Protein AF-A0A947TJ93-F1 (afdb_monomer_lite)

Radius of gyration: 38.31 Å; chains: 1; bounding box: 119×81×128 Å

pLDDT: mean 80.08, std 18.01, range [31.08, 98.38]

Secondary structure (DSSP, 8-state):
-HHHHHHHHHHHHHHHHHHHHHHHHHHHHHHHHHHHHHHB-TTT-SB-HHHHHHHHHHHHHHHHHHT--EEEEEEEEETHHHHHHHH-HHHHHHHHHHHHHHHHHHS-SSSEEEEEETTEEEEEETT--TTTHHHHHHHHHHHHSSPEEETTEEE--EEEEEEEEETTT-SSHHHHHHHHHHHHHHHHHHT-SEEE--GGGHHHHHHHHHHHHHHHHHHHTTTEEEEEEEEE-TTT--EEEEEEEEEEEETTTEEE-HHHHHHHHHHTT-HHHHHHHHHHHHHHHHHHHHHTT---EEEE---GGGGG-TTHHHHHHHHHHHHTS-----------------PPPPP---------------

Foldseek 3Di:
DVVVVVVVVVVVVVVVVVVVVVVVVVVVVVVVVVVQVVFADPLQRFGEPVVLQVVQQVQLVVCVVVVAKWKKKKKAKPCLVVCCVPVNVVVSSVVQNLLQVLLCVLADPPKGWYAHDDRMIMITGGRDDPVCVVVSLVSSQVSQCPFDDDPNDTDRMAMQIFMEMPPPQHNGPVRRVVQRVLFSVVSVLVVHRGGYGDPVSVVLPVVLVVLLVVVVVQLVDVQKDWDWAFDADPPVRDGAAIETFIWGQDPPPGIDHCSSCVVSCVVSVNLVSNLLSSLVNQLVVVVVCVVVVDNHYYHYDHDPVCVPVPCVCVSCVVSVVVVPPDPPDDDPPPPDDDDDDDDDDDDDDDDDDDDDDDDDDD

Structure (mmCIF, N/CA/C/O backbone):
data_AF-A0A947TJ93-F1
#
_entry.id   AF-A0A947TJ93-F1
#
loop_
_atom_site.group_PDB
_atom_site.id
_atom_site.type_symbol
_atom_site.label_atom_id
_atom_site.label_alt_id
_atom_site.label_comp_id
_atom_site.label_asym_id
_atom_site.label_entity_id
_atom_site.label_seq_id
_atom_site.pdbx_PDB_ins_code
_atom_site.Cartn_x
_atom_site.Cartn_y
_atom_site.Cartn_z
_atom_site.occupancy
_atom_site.B_iso_or_equiv
_atom_site.auth_seq_id
_atom_site.auth_comp_id
_atom_site.auth_asym_id
_atom_site.auth_atom_id
_atom_site.pdbx_PDB_model_num
ATOM 1 N N . MET A 1 1 ? -52.394 43.048 44.247 1.00 61.84 1 MET A N 1
ATOM 2 C CA . MET A 1 1 ? -50.946 43.229 43.977 1.00 61.84 1 MET A CA 1
ATOM 3 C C . MET A 1 1 ? -50.104 41.990 44.299 1.00 61.84 1 MET A C 1
ATOM 5 O O . MET A 1 1 ? -49.315 41.609 43.450 1.00 61.84 1 MET A O 1
ATOM 9 N N . ARG A 1 2 ? -50.303 41.302 45.438 1.00 59.22 2 ARG A N 1
ATOM 10 C CA . ARG A 1 2 ? -49.492 40.130 45.849 1.00 59.22 2 ARG A CA 1
ATOM 11 C C . ARG A 1 2 ? -49.522 38.918 44.894 1.00 59.22 2 ARG A C 1
ATOM 13 O O . ARG A 1 2 ? -48.497 38.282 44.703 1.00 59.22 2 ARG A O 1
ATOM 20 N N . ASN A 1 3 ? -50.653 38.629 44.246 1.00 62.38 3 ASN A N 1
ATOM 21 C CA . ASN A 1 3 ? -50.745 37.495 43.307 1.00 62.38 3 ASN A CA 1
ATOM 22 C C . ASN A 1 3 ? -50.054 37.771 41.958 1.00 62.38 3 ASN A C 1
ATOM 24 O O . ASN A 1 3 ? -49.598 36.839 41.303 1.00 62.38 3 ASN A O 1
ATOM 28 N N . LEU A 1 4 ? -49.936 39.044 41.558 1.00 66.88 4 LEU A N 1
ATOM 29 C CA . LEU A 1 4 ? -49.306 39.434 40.292 1.00 66.88 4 LEU A CA 1
ATOM 30 C C . LEU A 1 4 ? -47.775 39.318 40.371 1.00 66.88 4 LEU A C 1
ATOM 32 O O . LEU A 1 4 ? -47.136 38.849 39.436 1.00 66.88 4 LEU A O 1
ATOM 36 N N . THR A 1 5 ? -47.191 39.703 41.509 1.00 67.12 5 THR A N 1
ATOM 37 C CA . THR A 1 5 ? -45.743 39.614 41.749 1.00 67.12 5 THR A CA 1
ATOM 38 C C . THR A 1 5 ? -45.271 38.170 41.898 1.00 67.12 5 THR A C 1
ATOM 40 O O . THR A 1 5 ? -44.218 37.823 41.369 1.00 67.12 5 THR A O 1
ATOM 43 N N . LEU A 1 6 ? -46.067 37.306 42.542 1.00 68.44 6 LEU A N 1
ATOM 44 C CA . LEU A 1 6 ? -45.797 35.865 42.582 1.00 68.44 6 LEU A CA 1
ATOM 45 C C . LEU A 1 6 ? -45.864 35.225 41.185 1.00 68.44 6 LEU A C 1
ATOM 47 O O . LEU A 1 6 ? -44.981 34.442 40.849 1.00 68.44 6 LEU A O 1
ATOM 51 N N . GLY A 1 7 ? -46.849 35.591 40.355 1.00 68.44 7 GLY A N 1
ATOM 52 C CA . GLY A 1 7 ? -46.967 35.085 38.979 1.00 68.44 7 GLY A CA 1
ATOM 53 C C . GLY A 1 7 ? -45.830 35.533 38.050 1.00 68.44 7 GLY A C 1
ATOM 54 O O . GLY A 1 7 ? -45.364 34.759 37.218 1.00 68.44 7 GLY A O 1
ATOM 55 N N . LEU A 1 8 ? -45.333 36.762 38.219 1.00 72.69 8 LEU A N 1
ATOM 56 C CA . LEU A 1 8 ? -44.171 37.265 37.477 1.00 72.69 8 LEU A CA 1
ATOM 57 C C . LEU A 1 8 ? -42.873 36.559 37.897 1.00 72.69 8 LEU A C 1
ATOM 59 O O . LEU A 1 8 ? -42.057 36.219 37.042 1.00 72.69 8 LEU A O 1
ATOM 63 N N . GLY A 1 9 ? -42.698 36.292 39.196 1.00 73.94 9 GLY A N 1
ATOM 64 C CA . GLY A 1 9 ? -41.535 35.568 39.712 1.00 73.94 9 GLY A CA 1
ATOM 65 C C . GLY A 1 9 ? -41.474 34.114 39.237 1.00 73.94 9 GLY A C 1
ATOM 66 O O . GLY A 1 9 ? -40.411 33.640 38.838 1.00 73.94 9 GLY A O 1
ATOM 67 N N . THR A 1 10 ? -42.611 33.412 39.210 1.00 79.75 10 THR A N 1
ATOM 68 C CA . THR A 1 10 ? -42.674 32.028 38.711 1.00 79.75 10 THR A CA 1
ATOM 69 C C . THR A 1 10 ? -42.470 31.952 37.200 1.00 79.75 10 THR A C 1
ATOM 71 O O . THR A 1 10 ? -41.748 31.073 36.732 1.00 79.75 10 THR A O 1
ATOM 74 N N . ALA A 1 11 ? -43.026 32.895 36.433 1.00 78.19 11 ALA A N 1
ATOM 75 C CA . ALA A 1 11 ? -42.797 32.982 34.993 1.00 78.19 11 ALA A CA 1
ATOM 76 C C . ALA A 1 11 ? -41.318 33.250 34.663 1.00 78.19 11 ALA A C 1
ATOM 78 O O . ALA A 1 11 ? -40.752 32.575 33.804 1.00 78.19 11 ALA A O 1
ATOM 79 N N . ALA A 1 12 ? -40.664 34.168 35.382 1.00 80.88 12 ALA A N 1
ATOM 80 C CA . ALA A 1 12 ? -39.238 34.444 35.210 1.00 80.88 12 ALA A CA 1
ATOM 81 C C . ALA A 1 12 ? -38.364 33.219 35.535 1.00 80.88 12 ALA A C 1
ATOM 83 O O . ALA A 1 12 ? -37.424 32.921 34.798 1.00 80.88 12 ALA A O 1
ATOM 84 N N . LEU A 1 13 ? -38.706 32.467 36.589 1.00 85.75 13 LEU A N 1
ATOM 85 C CA . LEU A 1 13 ? -38.008 31.232 36.953 1.00 85.75 13 LEU A CA 1
ATOM 86 C C . LEU A 1 13 ? -38.164 30.149 35.872 1.00 85.75 13 LEU A C 1
ATOM 88 O O . LEU A 1 13 ? -37.179 29.529 35.476 1.00 85.75 13 LEU A O 1
ATOM 92 N N . LEU A 1 14 ? -39.381 29.947 35.355 1.00 86.81 14 LEU A N 1
ATOM 93 C CA . LEU A 1 14 ? -39.653 28.979 34.287 1.00 86.81 14 LEU A CA 1
ATOM 94 C C . LEU A 1 14 ? -38.923 29.341 32.988 1.00 86.81 14 LEU A C 1
ATOM 96 O O . LEU A 1 14 ? -38.326 28.468 32.359 1.00 86.81 14 LEU A O 1
ATOM 100 N N . ILE A 1 15 ? -38.910 30.623 32.616 1.00 87.00 15 ILE A N 1
ATOM 101 C CA . ILE A 1 15 ? -38.154 31.117 31.458 1.00 87.00 15 ILE A CA 1
ATOM 102 C C . ILE A 1 15 ? -36.651 30.888 31.668 1.00 87.00 15 ILE A C 1
ATOM 104 O O . ILE A 1 15 ? -35.981 30.391 30.763 1.00 87.00 15 ILE A O 1
ATOM 108 N N . GLY A 1 16 ? -36.124 31.164 32.865 1.00 82.44 16 GLY A N 1
ATOM 109 C CA . GLY A 1 16 ? -34.727 30.895 33.213 1.00 82.44 16 GLY A CA 1
ATOM 110 C C . GLY A 1 16 ? -34.349 29.416 33.080 1.00 82.44 16 GLY A C 1
ATOM 111 O O . GLY A 1 16 ? -33.322 29.097 32.482 1.00 82.44 16 GLY A O 1
ATOM 112 N N . ILE A 1 17 ? -35.206 28.505 33.555 1.00 87.56 17 ILE A N 1
ATOM 113 C CA . ILE A 1 17 ? -35.008 27.051 33.431 1.00 87.56 17 ILE A CA 1
ATOM 114 C C . ILE A 1 17 ? -35.046 26.610 31.960 1.00 87.56 17 ILE A C 1
ATOM 116 O O . ILE A 1 17 ? -34.208 25.811 31.537 1.00 87.56 17 ILE A O 1
ATOM 120 N N . LEU A 1 18 ? -35.972 27.145 31.155 1.00 86.38 18 LEU A N 1
ATOM 121 C CA . LEU A 1 18 ? -36.066 26.834 29.724 1.00 86.38 18 LEU A CA 1
ATOM 122 C C . LEU A 1 18 ? -34.842 27.329 28.944 1.00 86.38 18 LEU A C 1
ATOM 124 O O . LEU A 1 18 ? -34.302 26.583 28.125 1.00 86.38 18 LEU A O 1
ATOM 128 N N . ILE A 1 19 ? -34.365 28.547 29.224 1.00 85.88 19 ILE A N 1
ATOM 129 C CA . ILE A 1 19 ? -33.154 29.104 28.605 1.00 85.88 19 ILE A CA 1
ATOM 130 C C . ILE A 1 19 ? -31.925 28.282 29.011 1.00 85.88 19 ILE A C 1
ATOM 132 O O . ILE A 1 19 ? -31.149 27.887 28.142 1.00 85.88 19 ILE A O 1
ATOM 136 N N . ALA A 1 20 ? -31.767 27.955 30.298 1.00 80.25 20 ALA A N 1
ATOM 137 C CA . ALA A 1 20 ? -30.663 27.125 30.782 1.00 80.25 20 ALA A CA 1
ATOM 138 C C . ALA A 1 20 ? -30.677 25.723 30.147 1.00 80.25 20 ALA A C 1
ATOM 140 O O . ALA A 1 20 ? -29.641 25.235 29.690 1.00 80.25 20 ALA A O 1
ATOM 141 N N . GLY A 1 21 ? -31.854 25.098 30.042 1.00 79.94 21 GLY A N 1
ATOM 142 C CA . GLY A 1 21 ? -32.033 23.813 29.368 1.00 79.94 21 GLY A CA 1
ATOM 143 C C . GLY A 1 21 ? -31.699 23.873 27.875 1.00 79.94 21 GLY A C 1
ATOM 144 O O . GLY A 1 21 ? -31.027 22.980 27.358 1.00 79.94 21 GLY A O 1
ATOM 145 N N . PHE A 1 22 ? -32.110 24.935 27.179 1.00 83.88 22 PHE A N 1
ATOM 146 C CA . PHE A 1 22 ? -31.797 25.146 25.765 1.00 83.88 22 PHE A CA 1
ATOM 147 C C . PHE A 1 22 ? -30.297 25.373 25.531 1.00 83.88 22 PHE A C 1
ATOM 149 O O . PHE A 1 22 ? -29.707 24.723 24.668 1.00 83.88 22 PHE A O 1
ATOM 156 N N . VAL A 1 23 ? -29.659 26.235 26.331 1.00 83.25 23 VAL A N 1
ATOM 157 C CA . VAL A 1 23 ? -28.214 26.508 26.263 1.00 83.25 23 VAL A CA 1
ATOM 158 C C . VAL A 1 23 ? -27.406 25.249 26.577 1.00 83.25 23 VAL A C 1
ATOM 160 O O . VAL A 1 23 ? -26.491 24.920 25.829 1.00 83.25 23 VAL A O 1
ATOM 163 N N . SER A 1 24 ? -27.782 24.492 27.612 1.00 81.25 24 SER A N 1
ATOM 164 C CA . SER A 1 24 ? -27.125 23.228 27.971 1.00 81.25 24 SER A CA 1
ATOM 165 C C . SER A 1 24 ? -27.250 22.176 26.861 1.00 81.25 24 SER A C 1
ATOM 167 O O . SER A 1 24 ? -26.257 21.561 26.464 1.00 81.25 24 SER A O 1
ATOM 169 N N . ARG A 1 25 ? -28.443 22.013 26.269 1.00 80.25 25 ARG A N 1
ATOM 170 C CA . ARG A 1 25 ? -28.651 21.119 25.115 1.00 80.25 25 ARG A CA 1
ATOM 171 C C . ARG A 1 25 ? -27.833 21.546 23.899 1.00 80.25 25 ARG A C 1
ATOM 173 O O . ARG A 1 25 ? -27.284 20.696 23.205 1.00 80.25 25 ARG A O 1
ATOM 180 N N . ARG A 1 26 ? -27.718 22.849 23.642 1.00 79.88 26 ARG A N 1
ATOM 181 C CA . ARG A 1 26 ? -26.945 23.377 22.511 1.00 79.88 26 ARG A CA 1
ATOM 182 C C . ARG A 1 26 ? -25.441 23.210 22.724 1.00 79.88 26 ARG A C 1
ATOM 184 O O . ARG A 1 26 ? -24.765 22.740 21.816 1.00 79.88 26 ARG A O 1
ATOM 191 N N . ALA A 1 27 ? -24.945 23.496 23.927 1.00 72.81 27 ALA A N 1
ATOM 192 C CA . ALA A 1 27 ? -23.548 23.301 24.304 1.00 72.81 27 ALA A CA 1
ATOM 193 C C . ALA A 1 27 ? -23.147 21.819 24.252 1.00 72.81 27 ALA A C 1
ATOM 195 O O . ALA A 1 27 ? -22.102 21.482 23.707 1.00 72.81 27 ALA A O 1
ATOM 196 N N . THR A 1 28 ? -24.002 20.915 24.739 1.00 73.00 28 THR A N 1
ATOM 197 C CA . THR A 1 28 ? -23.761 19.464 24.648 1.00 73.00 28 THR A CA 1
ATOM 198 C C . THR A 1 28 ? -23.826 18.949 23.209 1.00 73.00 28 THR A C 1
ATOM 200 O O . THR A 1 28 ? -23.002 18.119 22.833 1.00 73.00 28 THR A O 1
ATOM 203 N N . HIS A 1 29 ? -24.736 19.456 22.369 1.00 67.19 29 HIS A N 1
ATOM 204 C CA . HIS A 1 29 ? -24.754 19.133 20.937 1.00 67.19 29 HIS A CA 1
ATOM 205 C C . HIS A 1 29 ? -23.506 19.633 20.205 1.00 67.19 29 HIS A C 1
ATOM 207 O O . HIS A 1 29 ? -22.917 18.872 19.441 1.00 67.19 29 HIS A O 1
ATOM 213 N N . GLN A 1 30 ? -23.079 20.872 20.456 1.00 64.44 30 GLN A N 1
ATOM 214 C CA . GLN A 1 30 ? -21.863 21.434 19.865 1.00 64.44 30 GLN A CA 1
ATOM 215 C C . GLN A 1 30 ? -20.616 20.687 20.338 1.00 64.44 30 GLN A C 1
ATOM 217 O O . GLN A 1 30 ? -19.777 20.338 19.517 1.00 64.44 30 GLN A O 1
ATOM 222 N N . ALA A 1 31 ? -20.525 20.354 21.628 1.00 65.94 31 ALA A N 1
ATOM 223 C CA . ALA A 1 31 ? -19.433 19.548 22.165 1.00 65.94 31 ALA A CA 1
ATOM 224 C C . ALA A 1 31 ? -19.395 18.145 21.540 1.00 65.94 31 ALA A C 1
ATOM 226 O O . ALA A 1 31 ? -18.323 17.667 21.185 1.00 65.94 31 ALA A O 1
ATOM 227 N N . ARG A 1 32 ? -20.553 17.501 21.331 1.00 61.09 32 ARG A N 1
ATOM 228 C CA . ARG A 1 32 ? -20.637 16.212 20.621 1.00 61.09 32 ARG A CA 1
ATOM 229 C C . ARG A 1 32 ? -20.245 16.325 19.152 1.00 61.09 32 ARG A C 1
ATOM 231 O O . ARG A 1 32 ? -19.574 15.432 18.654 1.00 61.09 32 ARG A O 1
ATOM 238 N N . GLN A 1 33 ? -20.639 17.395 18.463 1.00 60.03 33 GLN A N 1
ATOM 239 C CA . GLN A 1 33 ? -20.245 17.634 17.071 1.00 60.03 33 GLN A CA 1
ATOM 240 C C . GLN A 1 33 ? -18.742 17.909 16.943 1.00 60.03 33 GLN A C 1
ATOM 242 O O . GLN A 1 33 ? -18.106 17.341 16.063 1.00 60.03 33 GLN A O 1
ATOM 247 N N . LEU A 1 34 ? -18.165 18.697 17.854 1.00 61.47 34 LEU A N 1
ATOM 248 C CA . LEU A 1 34 ? -16.723 18.953 17.927 1.00 61.47 34 LEU A CA 1
ATOM 249 C C . LEU A 1 34 ? -15.939 17.676 18.257 1.00 61.47 34 LEU A C 1
ATOM 251 O O . LEU A 1 34 ? -14.938 17.384 17.611 1.00 61.47 34 LEU A O 1
ATOM 255 N N . ALA A 1 35 ? -16.423 16.872 19.206 1.00 61.38 35 ALA A N 1
ATOM 256 C CA . ALA A 1 35 ? -15.825 15.579 19.531 1.00 61.38 35 ALA A CA 1
ATOM 257 C C . ALA A 1 35 ? -15.938 14.582 18.365 1.00 61.38 35 ALA A C 1
ATOM 259 O O . ALA A 1 35 ? -14.991 13.854 18.085 1.00 61.38 35 ALA A O 1
ATOM 260 N N . ALA A 1 36 ? -17.063 14.573 17.643 1.00 57.22 36 ALA A N 1
ATOM 261 C CA . ALA A 1 36 ? -17.230 13.752 16.447 1.00 57.22 36 ALA A CA 1
ATOM 262 C C . ALA A 1 36 ? -16.287 14.196 15.314 1.00 57.22 36 ALA A C 1
ATOM 264 O O . ALA A 1 36 ? -15.649 13.354 14.694 1.00 57.22 36 ALA A O 1
ATOM 265 N N . GLN A 1 37 ? -16.121 15.501 15.085 1.00 61.31 37 GLN A N 1
ATOM 266 C CA . GLN A 1 37 ? -15.146 16.024 14.117 1.00 61.31 37 GLN A CA 1
ATOM 267 C C . GLN A 1 37 ? -13.696 15.703 14.503 1.00 61.31 37 GLN A C 1
ATOM 269 O O . GLN A 1 37 ? -12.853 15.531 13.628 1.00 61.31 37 GLN A O 1
ATOM 274 N N . ALA A 1 38 ? -13.405 15.579 15.799 1.00 70.88 38 ALA A N 1
ATOM 275 C CA . ALA A 1 38 ? -12.085 15.187 16.279 1.00 70.88 38 ALA A CA 1
ATOM 276 C C . ALA A 1 38 ? -11.801 13.682 16.124 1.00 70.88 38 ALA A C 1
ATOM 278 O O . ALA A 1 38 ? -10.634 13.301 16.119 1.00 70.88 38 ALA A O 1
ATOM 279 N N . MET A 1 39 ? -12.827 12.833 15.986 1.00 84.31 39 MET A N 1
ATOM 280 C CA . MET A 1 39 ? -12.703 11.364 16.054 1.00 84.31 39 MET A CA 1
ATOM 281 C C . MET A 1 39 ? -13.073 10.626 14.759 1.00 84.31 39 MET A C 1
ATOM 283 O O . MET A 1 39 ? -12.712 9.460 14.591 1.00 84.31 39 MET A O 1
ATOM 287 N N . TYR A 1 40 ? -13.769 11.278 13.828 1.00 91.56 40 TYR A N 1
ATOM 288 C CA . TYR A 1 40 ? -14.215 10.668 12.576 1.00 91.56 40 TYR A CA 1
ATOM 289 C C . TYR A 1 40 ? -13.688 11.421 11.354 1.00 91.56 40 TYR A C 1
ATOM 291 O O . TYR A 1 40 ? -13.501 12.637 11.382 1.00 91.56 40 TYR A O 1
ATOM 299 N N . ASP A 1 41 ? -13.443 10.687 10.271 1.00 91.94 41 ASP A N 1
ATOM 300 C CA . ASP A 1 41 ? -13.098 11.253 8.970 1.00 91.94 41 ASP A CA 1
ATOM 301 C C . ASP A 1 41 ? -14.344 11.920 8.357 1.00 91.94 41 ASP A C 1
ATOM 303 O O . ASP A 1 41 ? -15.369 11.252 8.188 1.00 91.94 41 ASP A O 1
ATOM 307 N N . PRO A 1 42 ? -14.297 13.216 8.000 1.00 88.69 42 PRO A N 1
ATOM 308 C CA . PRO A 1 42 ? -15.480 13.949 7.548 1.00 88.69 42 PRO A CA 1
ATOM 309 C C . PRO A 1 42 ? -16.011 13.479 6.188 1.00 88.69 42 PRO A C 1
ATOM 311 O O . PRO A 1 42 ? -17.186 13.693 5.894 1.00 88.69 42 PRO A O 1
ATOM 314 N N . LEU A 1 43 ? -15.173 12.852 5.354 1.00 92.69 43 LEU A N 1
ATOM 315 C CA . LEU A 1 43 ? -15.589 12.382 4.034 1.00 92.69 43 LEU A CA 1
ATOM 316 C C . LEU A 1 43 ? -16.362 11.064 4.120 1.00 92.69 43 LEU A C 1
ATOM 318 O O . LEU A 1 43 ? -17.408 10.930 3.485 1.00 92.69 43 LEU A O 1
ATOM 322 N N . THR A 1 44 ? -15.825 10.097 4.867 1.00 95.12 44 THR A N 1
ATOM 323 C CA . THR A 1 44 ? -16.314 8.709 4.910 1.00 95.12 44 THR A CA 1
ATOM 324 C C . THR A 1 44 ? -17.145 8.386 6.152 1.00 95.12 44 THR A C 1
ATOM 326 O O . THR A 1 44 ? -17.876 7.398 6.158 1.00 95.12 44 THR A O 1
ATOM 329 N N . GLY A 1 45 ? -17.044 9.190 7.214 1.00 93.56 45 GLY A N 1
ATOM 330 C CA . GLY A 1 45 ? -17.662 8.912 8.513 1.00 93.56 45 GLY A CA 1
ATOM 331 C C . GLY A 1 45 ? -17.020 7.746 9.275 1.00 93.56 45 GLY A C 1
ATOM 332 O O . GLY A 1 45 ? -17.573 7.291 10.278 1.00 93.56 45 GLY A O 1
ATOM 333 N N . LEU A 1 46 ? -15.879 7.233 8.803 1.00 96.31 46 LEU A N 1
ATOM 334 C CA . LEU A 1 46 ? -15.092 6.208 9.487 1.00 96.31 46 LEU A CA 1
ATOM 335 C C . LEU A 1 46 ? -14.290 6.801 10.644 1.00 96.31 46 LEU A C 1
ATOM 337 O O . LEU A 1 46 ? -14.182 8.019 10.771 1.00 96.31 46 LEU A O 1
ATOM 341 N N . ALA A 1 47 ? -13.707 5.943 11.485 1.00 94.88 47 ALA A N 1
ATOM 342 C CA . ALA A 1 47 ? -12.753 6.403 12.487 1.00 94.88 47 ALA A CA 1
ATOM 343 C C . ALA A 1 47 ? -11.591 7.143 11.805 1.00 94.88 47 ALA A C 1
ATOM 345 O O . ALA A 1 47 ? -11.118 6.728 10.747 1.00 94.88 47 ALA A O 1
ATOM 346 N N . ASN A 1 48 ? -11.130 8.241 12.394 1.00 87.94 48 ASN A N 1
ATOM 347 C CA . ASN A 1 48 ? -9.911 8.899 11.937 1.00 87.94 48 ASN A CA 1
ATOM 348 C C . ASN A 1 48 ? -8.687 8.357 12.693 1.00 87.94 48 ASN A C 1
ATOM 350 O O . ASN A 1 48 ? -8.787 7.455 13.530 1.00 87.94 48 ASN A O 1
ATOM 354 N N . ARG A 1 49 ? -7.516 8.940 12.421 1.00 86.00 49 ARG A N 1
ATOM 355 C CA . ARG A 1 49 ? -6.253 8.572 13.073 1.00 86.00 49 ARG A CA 1
ATOM 356 C C . ARG A 1 49 ? -6.322 8.626 14.606 1.00 86.00 49 ARG A C 1
ATOM 358 O O . ARG A 1 49 ? -5.771 7.744 15.257 1.00 86.00 49 ARG A O 1
ATOM 365 N N . SER A 1 50 ? -6.994 9.625 15.177 1.00 79.50 50 SER A N 1
ATOM 366 C CA . SER A 1 50 ? -7.103 9.791 16.630 1.00 79.50 50 SER A CA 1
ATOM 367 C C . SER A 1 50 ? -7.947 8.689 17.266 1.00 79.50 50 SER A C 1
ATOM 369 O O . SER A 1 50 ? -7.497 8.061 18.221 1.00 79.50 50 SER A O 1
ATOM 371 N N . LEU A 1 51 ? -9.128 8.399 16.709 1.00 88.69 51 LEU A N 1
ATOM 372 C CA . LEU A 1 51 ? -9.992 7.336 17.232 1.00 88.69 51 LEU A CA 1
ATOM 373 C C . LEU A 1 51 ? -9.387 5.943 17.025 1.00 88.69 51 LEU A C 1
ATOM 375 O O . LEU A 1 51 ? -9.528 5.078 17.885 1.00 88.69 51 LEU A O 1
ATOM 379 N N . LEU A 1 52 ? -8.700 5.713 15.904 1.00 92.00 52 LEU A N 1
ATOM 380 C CA . LEU A 1 52 ? -7.977 4.462 15.680 1.00 92.00 52 LEU A CA 1
ATOM 381 C C . LEU A 1 52 ? -6.904 4.239 16.751 1.00 92.00 52 LEU A C 1
ATOM 383 O O . LEU A 1 52 ? -6.798 3.137 17.280 1.00 92.00 52 LEU A O 1
ATOM 387 N N . HIS A 1 53 ? -6.116 5.271 17.060 1.00 86.94 53 HIS A N 1
ATOM 388 C CA . HIS A 1 53 ? -5.056 5.176 18.058 1.00 86.94 53 HIS A CA 1
ATOM 389 C C . HIS A 1 53 ? -5.618 4.875 19.453 1.00 86.94 53 HIS A C 1
ATOM 391 O O . HIS A 1 53 ? -5.137 3.957 20.108 1.00 86.94 53 HIS A O 1
ATOM 397 N N . ASP A 1 54 ? -6.690 5.563 19.857 1.00 87.81 54 ASP A N 1
ATOM 398 C CA . ASP A 1 54 ? -7.394 5.285 21.117 1.00 87.81 54 ASP A CA 1
ATOM 399 C C . ASP A 1 54 ? -7.878 3.825 21.201 1.00 87.81 54 ASP A C 1
ATOM 401 O O . ASP A 1 54 ? -7.647 3.140 22.198 1.00 87.81 54 ASP A O 1
ATOM 405 N N . ARG A 1 55 ? -8.472 3.302 20.118 1.00 95.00 55 ARG A N 1
ATOM 406 C CA . ARG A 1 55 ? -8.922 1.902 20.063 1.00 95.00 55 ARG A CA 1
ATOM 407 C C . ARG A 1 55 ? -7.773 0.898 20.097 1.00 95.00 55 ARG A C 1
ATOM 409 O O . ARG A 1 55 ? -7.919 -0.145 20.725 1.00 95.00 55 ARG A O 1
ATOM 416 N N . LEU A 1 56 ? -6.646 1.202 19.454 1.00 93.88 56 LEU A N 1
ATOM 417 C CA . LEU A 1 56 ? -5.453 0.355 19.507 1.00 93.88 56 LEU A CA 1
ATOM 418 C C . LEU A 1 56 ? -4.897 0.261 20.928 1.00 93.88 56 LEU A C 1
ATOM 420 O O . LEU A 1 56 ? -4.637 -0.843 21.395 1.00 93.88 56 LEU A O 1
ATOM 424 N N . GLU A 1 57 ? -4.760 1.386 21.630 1.00 91.62 57 GLU A N 1
ATOM 425 C CA . GLU A 1 57 ? -4.297 1.396 23.025 1.00 91.62 57 GLU A CA 1
ATOM 426 C C . GLU A 1 57 ? -5.244 0.600 23.935 1.00 91.62 57 GLU A C 1
ATOM 428 O O . GLU A 1 57 ? -4.805 -0.226 24.742 1.00 91.62 57 GLU A O 1
ATOM 433 N N . HIS A 1 58 ? -6.557 0.760 23.747 1.00 94.75 58 HIS A N 1
ATOM 434 C CA . HIS A 1 58 ? -7.551 -0.035 24.467 1.00 94.75 58 HIS A CA 1
ATOM 435 C C . HIS A 1 58 ? -7.414 -1.539 24.196 1.00 94.75 58 HIS A C 1
ATOM 437 O O . HIS A 1 58 ? -7.486 -2.347 25.129 1.00 94.75 58 HIS A O 1
ATOM 443 N N . GLU A 1 59 ? -7.209 -1.920 22.934 1.00 96.19 59 GLU A N 1
ATOM 444 C CA . GLU A 1 59 ? -7.103 -3.320 22.527 1.00 96.19 59 GLU A CA 1
ATOM 445 C C . GLU A 1 59 ? -5.803 -3.969 23.011 1.00 96.19 59 GLU A C 1
ATOM 447 O O . GLU A 1 59 ? -5.810 -5.132 23.416 1.00 96.19 59 GLU A O 1
ATOM 452 N N . ILE A 1 60 ? -4.706 -3.211 23.072 1.00 95.25 60 ILE A N 1
ATOM 453 C CA . ILE A 1 60 ? -3.446 -3.649 23.682 1.00 95.25 60 ILE A CA 1
ATOM 454 C C . ILE A 1 60 ? -3.669 -3.993 25.155 1.00 95.25 60 ILE A C 1
ATOM 456 O O . ILE A 1 60 ? -3.298 -5.079 25.602 1.00 95.25 60 ILE A O 1
ATOM 460 N N . GLU A 1 61 ? -4.312 -3.108 25.916 1.00 95.31 61 GLU A N 1
ATOM 461 C CA . GLU A 1 61 ? -4.582 -3.342 27.336 1.00 95.31 61 GLU A CA 1
ATOM 462 C C . G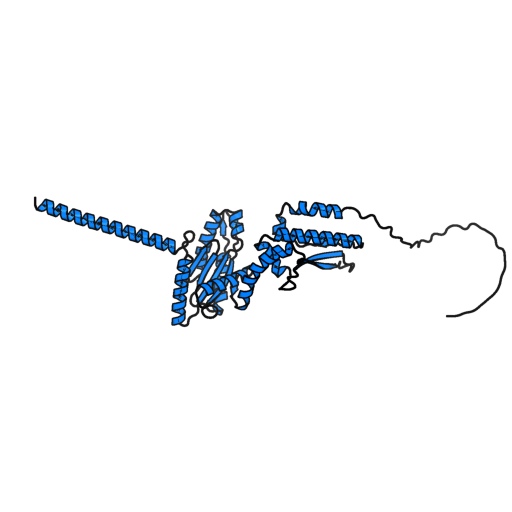LU A 1 61 ? -5.569 -4.496 27.568 1.00 95.31 61 GLU A C 1
ATOM 464 O O . GLU A 1 61 ? -5.396 -5.288 28.502 1.00 95.31 61 GLU A O 1
ATOM 469 N N . ARG A 1 62 ? -6.584 -4.646 26.705 1.00 94.88 62 ARG A N 1
ATOM 470 C CA . ARG A 1 62 ? -7.480 -5.814 26.708 1.00 94.88 62 ARG A CA 1
ATOM 471 C C . ARG A 1 62 ? -6.691 -7.098 26.455 1.00 94.88 62 ARG A C 1
ATOM 473 O O . ARG A 1 62 ? -6.794 -8.034 27.249 1.00 94.88 62 ARG A O 1
ATOM 480 N N . SER A 1 63 ? -5.886 -7.126 25.397 1.00 94.56 63 SER A N 1
ATOM 481 C CA . SER A 1 63 ? -5.147 -8.308 24.957 1.00 94.56 63 SER A CA 1
ATOM 482 C C . SER A 1 63 ? -4.050 -8.728 25.934 1.00 94.56 63 SER A C 1
ATOM 484 O O . SER A 1 63 ? -3.875 -9.923 26.163 1.00 94.56 63 SER A O 1
ATOM 486 N N . LYS A 1 64 ? -3.387 -7.780 26.612 1.00 93.50 64 LYS A N 1
ATOM 487 C CA . LYS A 1 64 ? -2.466 -8.076 27.726 1.00 93.50 64 LYS A CA 1
ATOM 488 C C . LYS A 1 64 ? -3.154 -8.831 28.862 1.00 93.50 64 LYS A C 1
ATOM 490 O O . LYS A 1 64 ? -2.599 -9.794 29.378 1.00 93.50 64 LYS A O 1
ATOM 495 N N . ARG A 1 65 ? -4.360 -8.406 29.261 1.00 94.88 65 ARG A N 1
ATOM 496 C CA . ARG A 1 65 ? -5.116 -9.056 30.347 1.00 94.88 65 ARG A CA 1
ATOM 497 C C . ARG A 1 65 ? -5.669 -10.416 29.921 1.00 94.88 65 ARG A C 1
ATOM 499 O O . ARG A 1 65 ? -5.582 -11.379 30.678 1.00 94.88 65 ARG A O 1
ATOM 506 N N . ALA A 1 66 ? -6.226 -10.493 28.715 1.00 94.62 66 ALA A N 1
ATOM 507 C CA . ALA A 1 66 ? -6.900 -11.684 28.204 1.00 94.62 66 ALA A CA 1
ATOM 508 C C . ALA A 1 66 ? -5.956 -12.716 27.561 1.00 94.62 66 ALA A C 1
ATOM 510 O O . ALA A 1 66 ? -6.395 -13.823 27.265 1.00 94.62 66 ALA A O 1
ATOM 511 N N . HIS A 1 67 ? -4.677 -12.377 27.364 1.00 92.88 67 HIS A N 1
ATOM 512 C CA . HIS A 1 67 ? -3.701 -13.191 26.628 1.00 92.88 67 HIS A CA 1
ATOM 513 C C . HIS A 1 67 ? -4.170 -13.532 25.201 1.00 92.88 67 HIS A C 1
ATOM 515 O O . HIS A 1 67 ? -3.924 -14.625 24.691 1.00 92.88 67 HIS A O 1
ATOM 521 N N . THR A 1 68 ? -4.854 -12.585 24.558 1.00 94.56 68 THR A N 1
ATOM 522 C CA . THR A 1 68 ? -5.353 -12.697 23.182 1.00 94.56 68 THR A CA 1
ATOM 523 C C . THR A 1 68 ? -4.415 -12.008 22.193 1.00 94.56 68 THR A C 1
ATOM 525 O O . THR A 1 68 ? -3.577 -11.185 22.567 1.00 94.56 68 THR A O 1
ATOM 528 N N . SER A 1 69 ? -4.541 -12.359 20.914 1.00 95.00 69 SER A N 1
ATOM 529 C CA . SER A 1 69 ? -3.847 -11.692 19.812 1.00 95.00 69 SER A CA 1
ATOM 530 C C . SER A 1 69 ? -4.823 -10.861 18.993 1.00 95.00 69 SER A C 1
ATOM 532 O O . SER A 1 69 ? -6.005 -11.176 18.913 1.00 95.00 69 SER A O 1
ATOM 534 N N . PHE A 1 70 ? -4.321 -9.821 18.346 1.00 97.12 70 PHE A N 1
ATOM 535 C CA . PHE A 1 70 ? -5.081 -9.031 17.384 1.00 97.12 70 PHE A CA 1
ATOM 536 C C . PHE A 1 70 ? -4.149 -8.572 16.264 1.00 97.12 70 PHE A C 1
ATOM 538 O O . PHE A 1 70 ? -2.927 -8.750 16.347 1.00 97.12 70 PHE A O 1
ATOM 545 N N . GLY A 1 71 ? -4.702 -7.976 15.211 1.00 96.75 71 GLY A N 1
ATOM 546 C CA . GLY A 1 71 ? -3.881 -7.444 14.133 1.00 96.75 71 GLY A CA 1
ATOM 547 C C . GLY A 1 71 ? -4.396 -6.160 13.519 1.00 96.75 71 GLY A C 1
ATOM 548 O O . GLY A 1 71 ? -5.546 -5.760 13.693 1.00 96.75 71 GLY A O 1
ATOM 549 N N . VAL A 1 72 ? -3.492 -5.523 12.786 1.00 97.75 72 VAL A N 1
ATOM 550 C CA . VAL A 1 72 ? -3.738 -4.298 12.034 1.00 97.75 72 VAL A CA 1
ATOM 551 C C . VAL A 1 72 ? -3.505 -4.593 10.562 1.00 97.75 72 VAL A C 1
ATOM 553 O O . VAL A 1 72 ? -2.462 -5.132 10.195 1.00 97.75 72 VAL A O 1
ATOM 556 N N . VAL A 1 73 ? -4.478 -4.234 9.730 1.00 98.25 73 VAL A N 1
ATOM 557 C CA . VAL A 1 73 ? -4.381 -4.283 8.270 1.00 98.25 73 VAL A CA 1
ATOM 558 C C . VAL A 1 73 ? -4.371 -2.851 7.753 1.00 98.25 73 VAL A C 1
ATOM 560 O O . VAL A 1 73 ? -5.397 -2.177 7.807 1.00 98.25 73 VAL A O 1
ATOM 563 N N . LEU A 1 74 ? -3.220 -2.377 7.284 1.00 96.62 74 LEU A N 1
ATOM 564 C CA . LEU A 1 74 ? -3.097 -1.105 6.571 1.00 96.62 74 LEU A CA 1
ATOM 565 C C . LEU A 1 74 ? -3.294 -1.349 5.072 1.00 96.62 74 LEU A C 1
ATOM 567 O O . LEU A 1 74 ? -2.850 -2.369 4.545 1.00 96.62 74 LEU A O 1
ATOM 571 N N . MET A 1 75 ? -3.973 -0.426 4.406 1.00 96.75 75 MET A N 1
ATOM 572 C CA . MET A 1 75 ? -4.338 -0.502 2.997 1.00 96.75 75 MET A CA 1
ATOM 573 C C . MET A 1 75 ? -4.070 0.822 2.303 1.00 96.75 75 MET A C 1
ATOM 575 O O . MET A 1 75 ? -4.452 1.870 2.821 1.00 96.75 75 MET A O 1
ATOM 579 N N . ASP A 1 76 ? -3.527 0.735 1.096 1.00 93.56 76 ASP A N 1
ATOM 580 C CA . ASP A 1 76 ? -3.389 1.829 0.136 1.00 93.56 76 ASP A CA 1
ATOM 581 C C . ASP A 1 76 ? -4.101 1.418 -1.159 1.00 93.56 76 ASP A C 1
ATOM 583 O O . ASP A 1 76 ? -3.962 0.274 -1.607 1.00 93.56 76 ASP A O 1
ATOM 587 N N . LEU A 1 77 ? -4.927 2.311 -1.715 1.00 93.75 77 LEU A N 1
ATOM 588 C CA . LEU A 1 77 ? -5.682 2.028 -2.936 1.00 93.75 77 LEU A CA 1
ATOM 589 C C . LEU A 1 77 ? -4.786 2.194 -4.164 1.00 93.75 77 LEU A C 1
ATOM 591 O O . LEU A 1 77 ? -4.286 3.280 -4.465 1.00 93.75 77 LEU A O 1
ATOM 595 N N . ASP A 1 78 ? -4.642 1.125 -4.940 1.00 88.94 78 ASP A N 1
ATOM 596 C CA . ASP A 1 78 ? -3.753 1.134 -6.091 1.00 88.94 78 ASP A CA 1
ATOM 597 C C . ASP A 1 78 ? -4.290 2.079 -7.174 1.00 88.94 78 ASP A C 1
ATOM 599 O O . ASP A 1 78 ? -5.451 2.010 -7.580 1.00 88.94 78 ASP A O 1
ATOM 603 N N . ARG A 1 79 ? -3.412 2.952 -7.685 1.00 83.19 79 ARG A N 1
ATOM 604 C CA . ARG A 1 79 ? -3.692 3.868 -8.808 1.00 83.19 79 ARG A CA 1
ATOM 605 C C . ARG A 1 79 ? -4.842 4.856 -8.545 1.00 83.19 79 ARG A C 1
ATOM 607 O O . ARG A 1 79 ? -5.332 5.477 -9.485 1.00 83.19 79 ARG A O 1
ATOM 614 N N . PHE A 1 80 ? -5.223 5.102 -7.287 1.00 89.31 80 PHE A N 1
ATOM 615 C CA . PHE A 1 80 ? -6.275 6.073 -6.948 1.00 89.31 80 PHE A CA 1
ATOM 616 C C . PHE A 1 80 ? -5.982 7.489 -7.473 1.00 89.31 80 PHE A C 1
ATOM 618 O O . PHE A 1 80 ? -6.884 8.208 -7.905 1.00 89.31 80 PHE A O 1
ATOM 625 N N . LYS A 1 81 ? -4.704 7.881 -7.515 1.00 84.50 81 LYS A N 1
ATOM 626 C CA . LYS A 1 81 ? -4.291 9.144 -8.137 1.00 84.50 81 LYS A CA 1
ATOM 627 C C . LYS A 1 81 ? -4.671 9.226 -9.622 1.00 84.50 81 LYS A C 1
ATOM 629 O O . LYS A 1 81 ? -5.186 10.254 -10.040 1.00 84.50 81 LYS A O 1
ATOM 634 N N . GLU A 1 82 ? -4.487 8.151 -10.393 1.00 85.00 82 GLU A N 1
ATOM 635 C CA . GLU A 1 82 ? -4.868 8.115 -11.816 1.00 85.00 82 GLU A CA 1
ATOM 636 C C . GLU A 1 82 ? -6.382 8.313 -11.985 1.00 85.00 82 GLU A C 1
ATOM 638 O O . GLU A 1 82 ? -6.819 8.994 -12.914 1.00 85.00 82 GLU A O 1
ATOM 643 N N . VAL A 1 83 ? -7.184 7.787 -11.052 1.00 86.75 83 VAL A N 1
ATOM 644 C CA . VAL A 1 83 ? -8.637 8.008 -11.024 1.00 86.75 83 VAL A CA 1
ATOM 645 C C . VAL A 1 83 ? -8.964 9.483 -10.796 1.00 86.75 83 VAL A C 1
ATOM 647 O O . VAL A 1 83 ? -9.770 10.040 -11.537 1.00 86.75 83 VAL A O 1
ATOM 650 N N . ASN A 1 84 ? -8.329 10.134 -9.817 1.00 85.62 84 ASN A N 1
ATOM 651 C CA . ASN A 1 84 ? -8.534 11.565 -9.567 1.00 85.62 84 ASN A CA 1
ATOM 652 C C . ASN A 1 84 ? -8.115 12.429 -10.758 1.00 85.62 84 ASN A C 1
ATOM 654 O O . ASN A 1 84 ? -8.848 13.342 -11.131 1.00 85.62 84 ASN A O 1
ATOM 658 N N . ASP A 1 85 ? -6.967 12.124 -11.360 1.00 85.81 85 ASP A N 1
ATOM 659 C CA . ASP A 1 85 ? -6.424 12.891 -12.480 1.00 85.81 85 ASP A CA 1
ATOM 660 C C . ASP A 1 85 ? -7.298 12.736 -13.744 1.00 85.81 85 ASP A C 1
ATOM 662 O O . ASP A 1 85 ? -7.416 13.671 -14.534 1.00 85.81 85 ASP A O 1
ATOM 666 N N . THR A 1 86 ? -7.957 11.581 -13.917 1.00 85.00 86 THR A N 1
ATOM 667 C CA . THR A 1 86 ? -8.783 11.275 -15.101 1.00 85.00 86 THR A CA 1
ATOM 668 C C . THR A 1 86 ? -10.254 11.669 -14.934 1.00 85.00 86 THR A C 1
ATOM 670 O O . THR A 1 86 ? -10.868 12.176 -15.870 1.00 85.00 86 THR A O 1
ATOM 673 N N . LEU A 1 87 ? -10.845 11.411 -13.763 1.00 86.06 87 LEU A N 1
ATOM 674 C CA . LEU A 1 87 ? -12.290 11.543 -13.513 1.00 86.06 87 LEU A CA 1
ATOM 675 C C . LEU A 1 87 ? -12.644 12.691 -12.556 1.00 86.06 87 LEU A C 1
ATOM 677 O O . LEU A 1 87 ? -13.823 12.997 -12.370 1.00 86.06 87 LEU A O 1
ATOM 681 N N . GLY A 1 88 ? -11.639 13.343 -11.971 1.00 89.06 88 GLY A N 1
ATOM 682 C CA . GLY A 1 88 ? -11.796 14.463 -11.053 1.00 89.06 88 GLY A CA 1
ATOM 683 C C . GLY A 1 88 ? -12.026 14.050 -9.596 1.00 89.06 88 GLY A C 1
ATOM 684 O O . GLY A 1 88 ? -12.513 12.963 -9.276 1.00 89.06 88 GLY A O 1
ATOM 685 N N . HIS A 1 89 ? -11.712 14.978 -8.689 1.00 89.25 89 HIS A N 1
ATOM 686 C CA . HIS A 1 89 ? -11.774 14.755 -7.242 1.00 89.25 89 HIS A CA 1
ATOM 687 C C . HIS A 1 89 ? -13.175 14.411 -6.717 1.00 89.25 89 HIS A C 1
ATOM 689 O O . HIS A 1 89 ? -13.290 13.640 -5.773 1.00 89.25 89 HIS A O 1
ATOM 695 N N . GLU A 1 90 ? -14.253 14.907 -7.333 1.00 90.75 90 GLU A N 1
ATOM 696 C CA . GLU A 1 90 ? -15.614 14.551 -6.900 1.00 90.75 90 GLU A CA 1
ATOM 697 C C . GLU A 1 90 ? -15.921 13.055 -7.070 1.00 90.75 90 GLU A C 1
ATOM 699 O O . GLU A 1 90 ? -16.653 12.468 -6.265 1.00 90.75 90 GLU A O 1
ATOM 704 N N . VAL A 1 91 ? -15.381 12.435 -8.124 1.00 89.88 91 VAL A N 1
ATOM 705 C CA . VAL A 1 91 ? -15.520 10.994 -8.369 1.00 89.88 91 VAL A CA 1
ATOM 706 C C . VAL A 1 91 ? -14.642 10.224 -7.395 1.00 89.88 91 VAL A C 1
ATOM 708 O O . VAL A 1 91 ? -15.123 9.270 -6.782 1.00 89.88 91 VAL A O 1
ATOM 711 N N . GLY A 1 92 ? -13.408 10.684 -7.172 1.00 92.44 92 GLY A N 1
ATOM 712 C CA . GLY A 1 92 ? -12.525 10.129 -6.147 1.00 92.44 92 GLY A CA 1
ATOM 713 C C . GLY A 1 92 ? -13.155 10.136 -4.755 1.00 92.44 92 GLY A C 1
ATOM 714 O O . GLY A 1 92 ? -13.149 9.119 -4.068 1.00 92.44 92 GLY A O 1
ATOM 715 N N . ASP A 1 93 ? -13.800 11.231 -4.361 1.00 94.12 93 ASP A N 1
ATOM 716 C CA . ASP A 1 93 ? -14.498 11.345 -3.079 1.00 94.12 93 ASP A CA 1
ATOM 717 C C . ASP A 1 93 ? -15.652 10.345 -2.942 1.00 94.12 93 ASP A C 1
ATOM 719 O O . ASP A 1 93 ? -15.862 9.758 -1.877 1.00 94.12 93 ASP A O 1
ATOM 723 N N . LYS A 1 94 ? -16.423 10.129 -4.014 1.00 92.94 94 LYS A N 1
ATOM 724 C CA . LYS A 1 94 ? -17.480 9.103 -4.039 1.00 92.94 94 LYS A CA 1
ATOM 725 C C . LYS A 1 94 ? -16.890 7.702 -3.932 1.00 92.94 94 LYS A C 1
ATOM 727 O O . LYS A 1 94 ? -17.430 6.886 -3.186 1.00 92.94 94 LYS A O 1
ATOM 732 N N . LEU A 1 95 ? -15.781 7.453 -4.624 1.00 93.38 95 LEU A N 1
ATOM 733 C CA . LEU A 1 95 ? -15.068 6.184 -4.575 1.00 93.38 95 LEU A CA 1
ATOM 734 C C . LEU A 1 95 ? -14.575 5.886 -3.157 1.00 93.38 95 LEU A C 1
ATOM 736 O O . LEU A 1 95 ? -14.833 4.805 -2.642 1.00 93.38 95 LEU A O 1
ATOM 740 N N . LEU A 1 96 ? -13.968 6.865 -2.485 1.00 95.81 96 LEU A N 1
ATOM 741 C CA . LEU A 1 96 ? -13.506 6.733 -1.103 1.00 95.81 96 LEU A CA 1
ATOM 742 C C . LEU A 1 96 ? -14.657 6.411 -0.139 1.00 95.81 96 LEU A C 1
ATOM 744 O O . LEU A 1 96 ? -14.547 5.499 0.677 1.00 95.81 96 LEU A O 1
ATOM 748 N N . ARG A 1 97 ? -15.802 7.097 -0.256 1.00 95.94 97 ARG A N 1
ATOM 749 C CA . ARG A 1 97 ? -16.987 6.770 0.561 1.00 95.94 97 ARG A CA 1
ATOM 750 C C . ARG A 1 97 ? -17.454 5.333 0.347 1.00 95.94 97 ARG A C 1
ATOM 752 O O . ARG A 1 97 ? -17.758 4.636 1.314 1.00 95.94 97 ARG A O 1
ATOM 759 N N . GLU A 1 98 ? -17.504 4.897 -0.905 1.00 95.06 98 GLU A N 1
ATOM 760 C CA . GLU A 1 98 ? -17.953 3.554 -1.260 1.00 95.06 98 GLU A CA 1
ATOM 761 C C . GLU A 1 98 ? -16.965 2.477 -0.790 1.00 95.06 98 GLU A C 1
ATOM 763 O O . GLU A 1 98 ? -17.388 1.487 -0.198 1.00 95.06 98 GLU A O 1
ATOM 768 N N . VAL A 1 99 ? -15.656 2.692 -0.950 1.00 96.19 99 VAL A N 1
ATOM 769 C CA . VAL A 1 99 ? -14.608 1.824 -0.387 1.00 96.19 99 VAL A CA 1
ATOM 770 C C . VAL A 1 99 ? -14.783 1.688 1.125 1.00 96.19 99 VAL A C 1
ATOM 772 O O . VAL A 1 99 ? -14.858 0.574 1.643 1.00 96.19 99 VAL A O 1
ATOM 775 N N . GLY A 1 100 ? -14.933 2.811 1.834 1.00 96.19 100 GLY A N 1
ATOM 776 C CA . GLY A 1 100 ? -15.139 2.806 3.279 1.00 96.19 100 GLY A CA 1
ATOM 777 C C . GLY A 1 100 ? -16.385 2.024 3.706 1.00 96.19 100 GLY A C 1
ATOM 778 O O . GLY A 1 100 ? -16.336 1.251 4.666 1.00 96.19 100 GLY A O 1
ATOM 779 N N . ARG A 1 101 ? -17.490 2.162 2.960 1.00 96.44 101 ARG A N 1
ATOM 780 C CA . ARG A 1 101 ? -18.719 1.381 3.171 1.00 96.44 101 ARG A CA 1
ATOM 781 C C . ARG A 1 101 ? -18.467 -0.117 2.988 1.00 96.44 101 ARG A C 1
ATOM 783 O O . ARG A 1 101 ? -18.832 -0.903 3.859 1.00 96.44 101 ARG A O 1
ATOM 790 N N . ARG A 1 102 ? -17.814 -0.511 1.891 1.00 96.38 102 ARG A N 1
ATOM 791 C CA . ARG A 1 102 ? -17.541 -1.919 1.574 1.00 96.38 102 ARG A CA 1
ATOM 792 C C . ARG A 1 102 ? -16.598 -2.575 2.575 1.00 96.38 102 ARG A C 1
ATOM 794 O O . ARG A 1 102 ? -16.856 -3.702 2.983 1.00 96.38 102 ARG A O 1
ATOM 801 N N . PHE A 1 103 ? -15.562 -1.875 3.037 1.00 96.88 103 PHE A N 1
ATOM 802 C CA . PHE A 1 103 ? -14.699 -2.385 4.105 1.00 96.88 103 PHE A CA 1
ATOM 803 C C . PHE A 1 103 ? -15.459 -2.573 5.413 1.00 96.88 103 PHE A C 1
ATOM 805 O O . PHE A 1 103 ? -15.305 -3.605 6.058 1.00 96.88 103 PHE A O 1
ATOM 812 N N . LYS A 1 104 ? -16.334 -1.633 5.779 1.00 96.56 104 LYS A N 1
ATOM 813 C CA . LYS A 1 104 ? -17.165 -1.759 6.982 1.00 96.56 104 LYS A CA 1
ATOM 814 C C . LYS A 1 104 ? -18.114 -2.963 6.921 1.00 96.56 104 LYS A C 1
ATOM 816 O O . LYS A 1 104 ? -18.319 -3.618 7.934 1.00 96.56 104 LYS A O 1
ATOM 821 N N . GLU A 1 105 ? -18.658 -3.276 5.747 1.00 95.88 105 GLU A N 1
ATOM 822 C CA . GLU A 1 105 ? -19.485 -4.475 5.517 1.00 95.88 105 GLU A CA 1
ATOM 823 C C . GLU A 1 105 ? -18.659 -5.769 5.454 1.00 95.88 105 GLU A C 1
ATOM 825 O O . GLU A 1 105 ? -19.157 -6.856 5.757 1.00 95.88 105 GLU A O 1
ATOM 830 N N . ALA A 1 106 ? -17.388 -5.663 5.068 1.00 95.81 106 ALA A N 1
ATOM 831 C CA . ALA A 1 106 ? -16.463 -6.780 4.982 1.00 95.81 106 ALA A CA 1
ATOM 832 C C . ALA A 1 106 ? -15.877 -7.188 6.340 1.00 95.81 106 ALA A C 1
ATOM 834 O O . ALA A 1 106 ? -15.310 -8.270 6.440 1.00 95.81 106 ALA A O 1
ATOM 835 N N . VAL A 1 107 ? -16.010 -6.405 7.405 1.00 96.31 107 VAL A N 1
ATOM 836 C CA . VAL A 1 107 ? -15.451 -6.747 8.726 1.00 96.31 107 VAL A CA 1
ATOM 837 C C . VAL A 1 107 ? -16.553 -7.048 9.739 1.00 96.31 107 VAL A C 1
ATOM 839 O O . VAL A 1 107 ? -17.739 -6.950 9.421 1.00 96.31 107 VAL A O 1
ATOM 842 N N . ARG A 1 108 ? -16.185 -7.521 10.932 1.00 96.12 108 ARG A N 1
ATOM 843 C CA . ARG A 1 108 ? -17.164 -7.778 11.994 1.00 96.12 108 ARG A CA 1
ATOM 844 C C . ARG A 1 108 ? -17.517 -6.478 12.722 1.00 96.12 108 ARG A C 1
ATOM 846 O O . ARG A 1 108 ? -16.847 -5.465 12.553 1.00 96.12 108 ARG A O 1
ATOM 853 N N . ALA A 1 109 ? -18.581 -6.492 13.523 1.00 91.75 109 ALA A N 1
ATOM 854 C CA . ALA A 1 109 ? -19.054 -5.288 14.213 1.00 91.75 109 ALA A CA 1
ATOM 855 C C . ALA A 1 109 ? -18.078 -4.803 15.300 1.00 91.75 109 ALA A C 1
ATOM 857 O O . ALA A 1 109 ? -18.031 -3.609 15.593 1.00 91.75 109 ALA A O 1
ATOM 858 N N . GLU A 1 110 ? -17.319 -5.727 15.888 1.00 92.94 110 GLU A N 1
ATOM 859 C CA . GLU A 1 110 ? -16.248 -5.444 16.837 1.00 92.94 110 GLU A CA 1
ATOM 860 C C . GLU A 1 110 ? -15.023 -4.806 16.168 1.00 92.94 110 GLU A C 1
ATOM 862 O O . GLU A 1 110 ? -14.352 -3.985 16.788 1.00 92.94 110 GLU A O 1
ATOM 867 N N . ASP A 1 111 ? -14.759 -5.111 14.895 1.00 96.56 111 ASP A N 1
ATOM 868 C CA . ASP A 1 111 ? -13.615 -4.576 14.161 1.00 96.56 111 ASP A CA 1
ATOM 869 C C . ASP A 1 111 ? -13.765 -3.074 13.893 1.00 96.56 111 ASP A C 1
ATOM 871 O O . ASP A 1 111 ? -14.860 -2.518 13.766 1.00 96.56 111 ASP A O 1
ATOM 875 N N . THR A 1 112 ? -12.632 -2.384 13.785 1.00 97.31 112 THR A N 1
ATOM 876 C CA . THR A 1 112 ? -12.626 -0.946 13.493 1.00 97.31 112 THR A CA 1
ATOM 877 C C . THR A 1 112 ? -12.088 -0.697 12.106 1.00 97.31 112 THR A C 1
ATOM 879 O O . THR A 1 112 ? -10.933 -1.007 11.851 1.00 97.31 112 THR A O 1
ATOM 882 N N . VAL A 1 113 ? -12.879 -0.039 11.259 1.00 98.25 113 VAL A N 1
ATOM 883 C CA . VAL A 1 113 ? -12.396 0.544 10.003 1.00 98.25 113 VAL A CA 1
ATOM 884 C C . VAL A 1 113 ? -12.138 2.033 10.206 1.00 98.25 113 VAL A C 1
ATOM 886 O O . VAL A 1 113 ? -13.015 2.773 10.667 1.00 98.25 113 VAL A O 1
ATOM 889 N N . ALA A 1 114 ? -10.935 2.466 9.853 1.00 95.94 114 ALA A N 1
ATOM 890 C CA . ALA A 1 114 ? -10.482 3.841 9.928 1.00 95.94 114 ALA A CA 1
ATOM 891 C C . ALA A 1 114 ? -9.933 4.313 8.579 1.00 95.94 114 ALA A C 1
ATOM 893 O O . ALA A 1 114 ? -9.411 3.514 7.803 1.00 95.94 114 ALA A O 1
ATOM 894 N N . ARG A 1 115 ? -10.010 5.620 8.324 1.00 96.44 115 ARG A N 1
ATOM 895 C CA . ARG A 1 115 ? -9.326 6.281 7.208 1.00 96.44 115 ARG A CA 1
ATOM 896 C C . ARG A 1 115 ? -8.295 7.251 7.770 1.00 96.44 115 ARG A C 1
ATOM 898 O O . ARG A 1 115 ? -8.631 8.112 8.585 1.00 96.44 115 ARG A O 1
ATOM 905 N N . LEU A 1 116 ? -7.035 7.098 7.365 1.00 85.38 116 LEU A N 1
ATOM 906 C CA . LEU A 1 116 ? -5.935 7.924 7.881 1.00 85.38 116 LEU A CA 1
ATOM 907 C C . LEU A 1 116 ? -5.767 9.244 7.122 1.00 85.38 116 LEU A C 1
ATOM 909 O O . LEU A 1 116 ? -5.172 10.178 7.662 1.00 85.38 116 LEU A O 1
ATOM 913 N N . GLY A 1 117 ? -6.309 9.310 5.908 1.00 79.56 117 GLY A N 1
ATOM 914 C CA . GLY A 1 117 ? -6.195 10.428 4.976 1.00 79.56 117 GLY A CA 1
ATOM 915 C C . GLY A 1 117 ? -5.948 9.905 3.562 1.00 79.56 117 GLY A C 1
ATOM 916 O O . GLY A 1 117 ? -5.563 8.754 3.396 1.00 79.56 117 GLY A O 1
ATOM 917 N N . GLY A 1 118 ? -6.208 10.725 2.538 1.00 89.19 118 GLY A N 1
ATOM 918 C CA . GLY A 1 118 ? -6.000 10.316 1.143 1.00 89.19 118 GLY A CA 1
ATOM 919 C C . GLY A 1 118 ? -6.749 9.024 0.791 1.00 89.19 118 GLY A C 1
ATOM 920 O O . GLY A 1 118 ? -7.963 8.931 0.989 1.00 89.19 118 GLY A O 1
ATOM 921 N N . ASP A 1 119 ? -6.013 8.047 0.291 1.00 91.94 119 ASP A N 1
ATOM 922 C CA . ASP A 1 119 ? -6.412 6.689 -0.078 1.00 91.94 119 ASP A CA 1
ATOM 923 C C . ASP A 1 119 ? -6.071 5.622 0.978 1.00 91.94 119 ASP A C 1
ATOM 925 O O . ASP A 1 119 ? -6.292 4.436 0.740 1.00 91.94 119 ASP A O 1
ATOM 929 N N . GLU A 1 120 ? -5.601 6.019 2.163 1.00 92.69 120 GLU A N 1
ATOM 930 C CA . GLU A 1 120 ? -5.158 5.083 3.197 1.00 92.69 120 GLU A CA 1
ATOM 931 C C . GLU A 1 120 ? -6.282 4.673 4.161 1.00 92.69 120 GLU A C 1
ATOM 933 O O . GLU A 1 120 ? -6.899 5.510 4.841 1.00 92.69 120 GLU A O 1
ATOM 938 N N . TYR A 1 121 ? -6.483 3.362 4.300 1.00 97.94 121 TYR A N 1
ATOM 939 C CA . TYR A 1 121 ? -7.418 2.756 5.249 1.00 97.94 121 TYR A CA 1
ATOM 940 C C . TYR A 1 121 ? -6.694 1.839 6.230 1.00 97.94 121 TYR A C 1
ATOM 942 O O . TYR A 1 121 ? -5.718 1.180 5.889 1.00 97.94 121 TYR A O 1
ATOM 950 N N . VAL A 1 122 ? -7.214 1.750 7.451 1.00 97.81 122 VAL A N 1
ATOM 951 C CA . VAL A 1 122 ? -6.761 0.787 8.457 1.00 97.81 122 VAL A CA 1
ATOM 952 C C . VAL A 1 122 ? -7.940 -0.016 8.967 1.00 97.81 122 VAL A C 1
ATOM 954 O O . VAL A 1 122 ? -8.992 0.545 9.269 1.00 97.81 122 VAL A O 1
ATOM 957 N N . VAL A 1 123 ? -7.736 -1.318 9.138 1.00 98.38 123 VAL A N 1
ATOM 958 C CA . VAL A 1 123 ? -8.632 -2.179 9.905 1.00 98.38 123 VAL A CA 1
ATOM 959 C C . VAL A 1 123 ? -7.904 -2.706 11.136 1.00 98.38 123 VAL A C 1
ATOM 961 O O . VAL A 1 123 ? -6.883 -3.379 11.014 1.00 98.38 123 VAL A O 1
ATOM 964 N N . LEU A 1 124 ? -8.448 -2.423 12.319 1.00 98.12 124 LEU A N 1
ATOM 965 C CA . LEU A 1 124 ? -8.122 -3.142 13.552 1.00 98.12 124 LEU A CA 1
ATOM 966 C C . LEU A 1 124 ? -9.028 -4.370 13.636 1.00 98.12 124 LEU A C 1
ATOM 968 O O . LEU A 1 124 ? -10.252 -4.223 13.702 1.00 98.12 124 LEU A O 1
ATOM 972 N N . VAL A 1 125 ? -8.414 -5.551 13.629 1.00 97.88 125 VAL A N 1
ATOM 973 C CA . VAL A 1 125 ? -9.088 -6.851 13.633 1.00 97.88 125 VAL A CA 1
ATOM 974 C C . VAL A 1 125 ? -8.873 -7.521 14.981 1.00 97.88 125 VAL A C 1
ATOM 976 O O . VAL A 1 125 ? -7.732 -7.829 15.345 1.00 97.88 125 VAL A O 1
ATOM 979 N N . HIS A 1 126 ? -9.961 -7.762 15.705 1.00 95.75 126 HIS A N 1
ATOM 980 C CA . HIS A 1 126 ? -9.913 -8.408 17.017 1.00 95.75 126 HIS A CA 1
ATOM 981 C C . HIS A 1 126 ? -9.685 -9.912 16.871 1.00 95.75 126 HIS A C 1
ATOM 983 O O . HIS A 1 126 ? -10.099 -10.522 15.884 1.00 95.75 126 HIS A O 1
ATOM 989 N N . ASP A 1 127 ? -9.034 -10.516 17.868 1.00 94.12 127 ASP A N 1
ATOM 990 C CA . ASP A 1 127 ? -8.843 -11.968 17.969 1.00 94.12 127 ASP A CA 1
ATOM 991 C C . ASP A 1 127 ? -8.221 -12.591 16.694 1.00 94.12 127 ASP A C 1
ATOM 993 O O . ASP A 1 127 ? -8.553 -13.705 16.278 1.00 94.12 127 ASP A O 1
ATOM 997 N N . LEU A 1 128 ? -7.315 -11.847 16.045 1.00 95.38 128 LEU A N 1
ATOM 998 C CA . LEU A 1 128 ? -6.622 -12.258 14.826 1.00 95.38 128 LEU A CA 1
ATOM 999 C C . LEU A 1 128 ? -5.297 -12.947 15.158 1.00 95.38 128 LEU A C 1
ATOM 1001 O O . LEU A 1 128 ? -4.440 -12.393 15.850 1.00 95.38 128 LEU A O 1
ATOM 1005 N N . ASP A 1 129 ? -5.105 -14.140 14.604 1.00 93.38 129 ASP A N 1
ATOM 1006 C CA . ASP A 1 129 ? -3.841 -14.867 14.615 1.00 93.38 129 ASP A CA 1
ATOM 1007 C C . ASP A 1 129 ? -3.263 -14.994 13.194 1.00 93.38 129 ASP A C 1
ATOM 1009 O O . ASP A 1 129 ? -3.867 -14.592 12.195 1.00 93.38 129 ASP A O 1
ATOM 1013 N N . ARG A 1 130 ? -2.076 -15.601 13.077 1.00 91.94 130 ARG A N 1
ATOM 1014 C CA . ARG A 1 130 ? -1.412 -15.802 11.779 1.00 91.94 130 ARG A CA 1
ATOM 1015 C C . ARG A 1 130 ? -2.241 -16.648 10.802 1.00 91.94 130 ARG A C 1
ATOM 1017 O O . ARG A 1 130 ? -2.100 -16.467 9.594 1.00 91.94 130 ARG A O 1
ATOM 1024 N N . LYS A 1 131 ? -3.081 -17.564 11.294 1.00 94.00 131 LYS A N 1
ATOM 1025 C CA . LYS A 1 131 ? -3.908 -18.447 10.457 1.00 94.00 131 LYS A CA 1
ATOM 1026 C C . LYS A 1 131 ? -5.128 -17.717 9.897 1.00 94.00 131 LYS A C 1
ATOM 1028 O O . LYS A 1 131 ? -5.573 -18.057 8.805 1.00 94.00 131 LYS A O 1
ATOM 1033 N N . GLY A 1 132 ? -5.637 -16.712 10.607 1.00 94.69 132 GLY A N 1
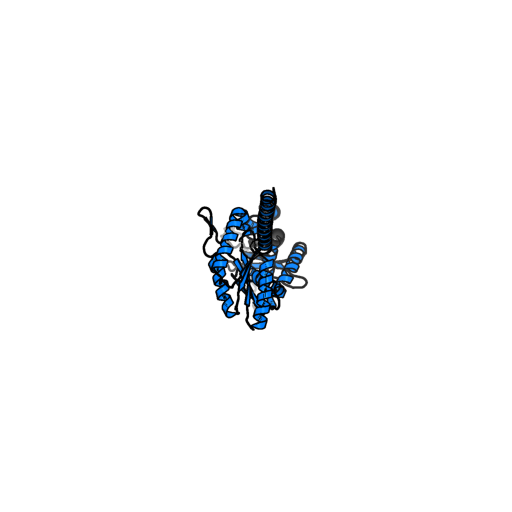ATOM 1034 C CA . GLY A 1 132 ? -6.754 -15.875 10.171 1.00 94.69 132 GLY A CA 1
ATOM 1035 C C . GLY A 1 132 ? -6.389 -14.821 9.121 1.00 94.69 132 GLY A C 1
ATOM 1036 O O . GLY A 1 132 ? -7.278 -14.348 8.414 1.00 94.69 132 GLY A O 1
ATOM 1037 N N . ILE A 1 133 ? -5.101 -14.479 8.966 1.00 96.00 133 ILE A N 1
ATOM 1038 C CA . ILE A 1 133 ? -4.658 -13.412 8.048 1.00 96.00 133 ILE A CA 1
ATOM 1039 C C . ILE A 1 133 ? -5.155 -13.606 6.605 1.00 96.00 133 ILE A C 1
ATOM 1041 O O . ILE A 1 133 ? -5.726 -12.662 6.058 1.00 96.00 133 ILE A O 1
ATOM 1045 N N . PRO A 1 134 ? -4.987 -14.781 5.961 1.00 96.50 134 PRO A N 1
ATOM 1046 C CA . PRO A 1 134 ? -5.429 -14.949 4.578 1.00 96.50 134 PRO A CA 1
ATOM 1047 C C . PRO A 1 134 ? -6.936 -14.728 4.419 1.00 96.50 134 PRO A C 1
ATOM 1049 O O . PRO A 1 134 ? -7.375 -14.169 3.419 1.00 96.50 134 PRO A O 1
ATOM 1052 N N . ALA A 1 135 ? -7.734 -15.123 5.417 1.00 96.25 135 ALA A N 1
ATOM 1053 C CA . ALA A 1 135 ? -9.182 -14.966 5.372 1.00 96.25 135 ALA A CA 1
ATOM 1054 C C . ALA A 1 135 ? -9.593 -13.488 5.403 1.00 96.25 135 ALA A C 1
ATOM 1056 O O . ALA A 1 135 ? -10.404 -13.071 4.579 1.00 96.25 135 ALA A O 1
ATOM 1057 N N . ILE A 1 136 ? -9.021 -12.688 6.311 1.00 96.81 136 ILE A N 1
ATOM 1058 C CA . ILE A 1 136 ? -9.346 -11.257 6.388 1.00 96.81 136 ILE A CA 1
ATOM 1059 C C . ILE A 1 136 ? -8.796 -10.479 5.186 1.00 96.81 136 ILE A C 1
ATOM 1061 O O . ILE A 1 136 ? -9.517 -9.660 4.622 1.00 96.81 136 ILE A O 1
ATOM 1065 N N . ALA A 1 137 ? -7.577 -10.785 4.732 1.00 96.50 137 ALA A N 1
ATOM 1066 C CA . ALA A 1 137 ? -6.979 -10.137 3.567 1.00 96.50 137 ALA A CA 1
ATOM 1067 C C . ALA A 1 137 ? -7.803 -10.392 2.296 1.00 96.50 137 ALA A C 1
ATOM 1069 O O . ALA A 1 137 ? -8.177 -9.449 1.604 1.00 96.50 137 ALA A O 1
ATOM 1070 N N . ASN A 1 138 ? -8.174 -11.651 2.036 1.00 95.25 138 ASN A N 1
ATOM 1071 C CA . ASN A 1 138 ? -9.011 -11.995 0.887 1.00 95.25 138 ASN A CA 1
ATOM 1072 C C . ASN A 1 138 ? -10.404 -11.369 0.984 1.00 95.25 138 ASN A C 1
ATOM 1074 O O . ASN A 1 138 ? -10.953 -10.958 -0.031 1.00 95.25 138 ASN A O 1
ATOM 1078 N N . LYS A 1 139 ? -10.980 -11.267 2.188 1.00 95.75 139 LYS A N 1
ATOM 1079 C CA . LYS A 1 139 ? -12.292 -10.638 2.386 1.00 95.75 139 LYS A CA 1
ATOM 1080 C C . LYS A 1 139 ? -12.265 -9.139 2.070 1.00 95.75 139 LYS A C 1
ATOM 1082 O O . LYS A 1 139 ? -13.210 -8.638 1.468 1.00 95.75 139 LYS A O 1
ATOM 1087 N N . LEU A 1 140 ? -11.192 -8.443 2.449 1.00 96.25 140 LEU A N 1
ATOM 1088 C CA . LEU A 1 140 ? -10.996 -7.022 2.148 1.00 96.25 140 LEU A CA 1
ATOM 1089 C C . LEU A 1 140 ? -10.700 -6.789 0.660 1.00 96.25 140 LEU A C 1
ATOM 1091 O O . LEU A 1 140 ? -11.316 -5.914 0.060 1.00 96.25 140 LEU A O 1
ATOM 1095 N N . LEU A 1 141 ? -9.840 -7.605 0.045 1.00 95.50 141 LEU A N 1
ATOM 1096 C CA . LEU A 1 141 ? -9.562 -7.543 -1.396 1.00 95.50 141 LEU A CA 1
ATOM 1097 C C . LEU A 1 141 ? -10.825 -7.821 -2.227 1.00 95.50 141 LEU A C 1
ATOM 1099 O O . LEU A 1 141 ? -11.183 -7.025 -3.089 1.00 95.50 141 LEU A O 1
ATOM 1103 N N . ALA A 1 142 ? -11.582 -8.867 -1.886 1.00 94.12 142 ALA A N 1
ATOM 1104 C CA . ALA A 1 142 ? -12.834 -9.207 -2.565 1.00 94.12 142 ALA A CA 1
ATOM 1105 C C . ALA A 1 142 ? -13.923 -8.129 -2.422 1.00 94.12 142 ALA A C 1
ATOM 1107 O O . ALA A 1 142 ? -14.865 -8.070 -3.216 1.00 94.12 142 ALA A O 1
ATOM 1108 N N . ALA A 1 143 ? -13.824 -7.256 -1.414 1.00 93.19 143 ALA A N 1
ATOM 1109 C CA . ALA A 1 143 ? -14.711 -6.105 -1.292 1.00 93.19 143 ALA A CA 1
ATOM 1110 C C . ALA A 1 143 ? -14.462 -5.068 -2.409 1.00 93.19 143 ALA A C 1
ATOM 1112 O O . ALA A 1 143 ? -15.372 -4.314 -2.765 1.00 93.19 143 ALA A O 1
ATOM 1113 N N . LEU A 1 144 ? -13.261 -5.046 -2.990 1.00 92.25 144 LEU A N 1
ATOM 1114 C CA . LEU A 1 144 ? -12.879 -4.146 -4.078 1.00 92.25 144 LEU A CA 1
ATOM 1115 C C . LEU A 1 144 ? -13.122 -4.745 -5.471 1.00 92.25 144 LEU A C 1
ATOM 1117 O O . LEU A 1 144 ? -13.386 -3.981 -6.392 1.00 92.25 144 LEU A O 1
ATOM 1121 N N . ASP A 1 145 ? -13.167 -6.077 -5.604 1.00 87.44 145 ASP A N 1
ATOM 1122 C CA . ASP A 1 145 ? -13.383 -6.783 -6.884 1.00 87.44 145 ASP A CA 1
ATOM 1123 C C . ASP A 1 145 ? -14.681 -6.397 -7.613 1.00 87.44 145 ASP A C 1
ATOM 1125 O O . ASP A 1 145 ? -14.803 -6.564 -8.826 1.00 87.44 145 ASP A O 1
ATOM 1129 N N . LYS A 1 146 ? -15.695 -5.902 -6.891 1.00 82.38 146 LYS A N 1
ATOM 1130 C CA . LYS A 1 146 ? -16.922 -5.414 -7.531 1.00 82.38 146 LYS A CA 1
ATOM 1131 C C . LYS A 1 146 ? -16.628 -4.072 -8.217 1.00 82.38 146 LYS A C 1
ATOM 1133 O O . LYS A 1 146 ? -16.351 -3.106 -7.499 1.00 82.38 146 LYS A O 1
ATOM 1138 N N . PRO A 1 147 ? -16.768 -3.951 -9.549 1.00 80.69 147 PRO A N 1
ATOM 1139 C CA . PRO A 1 147 ? -16.439 -2.716 -10.248 1.00 80.69 147 PRO A CA 1
ATOM 1140 C C . PRO A 1 147 ? -17.255 -1.546 -9.699 1.00 80.69 147 PRO A C 1
ATOM 1142 O O . PRO A 1 147 ? -18.427 -1.679 -9.328 1.00 80.69 147 PRO A O 1
ATOM 1145 N N . PHE A 1 148 ? -16.623 -0.382 -9.615 1.00 82.38 148 PHE A N 1
ATOM 1146 C CA . PHE A 1 148 ? -17.307 0.844 -9.231 1.00 82.38 148 PHE A CA 1
ATOM 1147 C C . PHE A 1 148 ? -17.918 1.460 -10.486 1.00 82.38 148 PHE A C 1
ATOM 1149 O O . PHE A 1 148 ? -17.228 1.655 -11.481 1.00 82.38 148 PHE A O 1
ATOM 1156 N N . HIS A 1 149 ? -19.219 1.748 -10.466 1.00 78.94 149 HIS A N 1
ATOM 1157 C CA . HIS A 1 149 ? -19.902 2.291 -11.636 1.00 78.94 149 HIS A CA 1
ATOM 1158 C C . HIS A 1 149 ? -19.948 3.818 -11.596 1.00 78.94 149 HIS A C 1
ATOM 1160 O O . HIS A 1 149 ? -20.518 4.410 -10.678 1.00 78.94 149 HIS A O 1
ATOM 1166 N N . TRP A 1 150 ? -19.412 4.451 -12.639 1.00 78.25 150 TRP A N 1
ATOM 1167 C CA . TRP A 1 150 ? -19.543 5.884 -12.884 1.00 78.25 150 TRP A CA 1
ATOM 1168 C C . TRP A 1 150 ? -19.918 6.127 -14.345 1.00 78.25 150 TRP A C 1
ATOM 1170 O O . TRP A 1 150 ? -19.215 5.675 -15.239 1.00 78.25 150 TRP A O 1
ATOM 1180 N N . GLN A 1 151 ? -21.037 6.817 -14.601 1.00 76.69 151 GLN A N 1
ATOM 1181 C CA . GLN A 1 151 ? -21.507 7.139 -15.962 1.00 76.69 151 GLN A CA 1
ATOM 1182 C C . GLN A 1 151 ? -21.477 5.936 -16.939 1.00 76.69 151 GLN A C 1
ATOM 1184 O O . GLN A 1 151 ? -21.027 6.060 -18.074 1.00 76.69 151 GLN A O 1
ATOM 1189 N N . ASN A 1 152 ? -21.947 4.759 -16.500 1.00 74.94 152 ASN A N 1
ATOM 1190 C CA . ASN A 1 152 ? -21.911 3.488 -17.250 1.00 74.94 152 ASN A CA 1
ATOM 1191 C C . ASN A 1 152 ? -20.516 2.901 -17.553 1.00 74.94 152 ASN A C 1
ATOM 1193 O O . ASN A 1 152 ? -20.425 1.909 -18.274 1.00 74.94 152 ASN A O 1
ATOM 1197 N N . GLN A 1 153 ? -19.442 3.435 -16.974 1.00 76.12 153 GLN A N 1
ATOM 1198 C CA . GLN A 1 153 ? -18.105 2.845 -17.026 1.00 76.12 153 GLN A CA 1
ATOM 1199 C C . GLN A 1 153 ? -17.784 2.141 -15.703 1.00 76.12 153 GLN A C 1
ATOM 1201 O O . GLN A 1 153 ? -18.146 2.623 -14.625 1.00 76.12 153 GLN A O 1
ATOM 1206 N N . GLY A 1 154 ? -17.155 0.969 -15.794 1.00 81.38 154 GLY A N 1
ATOM 1207 C CA . GLY A 1 154 ? -16.606 0.258 -14.642 1.00 81.38 154 GLY A CA 1
ATOM 1208 C C . GLY A 1 154 ? -15.215 0.791 -14.317 1.00 81.38 154 GLY A C 1
ATOM 1209 O O . GLY A 1 154 ? -14.391 0.946 -15.214 1.00 81.38 154 GLY A O 1
ATOM 1210 N N . ILE A 1 155 ? -14.975 1.085 -13.045 1.00 84.19 155 ILE A N 1
ATOM 1211 C CA . ILE A 1 155 ? -13.664 1.440 -12.509 1.00 84.19 155 ILE A CA 1
ATOM 1212 C C . ILE A 1 155 ? -13.185 0.246 -11.691 1.00 84.19 155 ILE A C 1
ATOM 1214 O O . ILE A 1 155 ? -13.821 -0.117 -10.694 1.00 84.19 155 ILE A O 1
ATOM 1218 N N . ASP A 1 156 ? -12.068 -0.335 -12.117 1.00 84.75 156 ASP A N 1
ATOM 1219 C CA . ASP A 1 156 ? -11.369 -1.379 -11.378 1.00 84.75 156 ASP A CA 1
ATOM 1220 C C . ASP A 1 156 ? -10.394 -0.721 -10.402 1.00 84.75 156 ASP A C 1
ATOM 1222 O O . ASP A 1 156 ? -9.562 0.102 -10.791 1.00 84.75 156 ASP A O 1
ATOM 1226 N N . LEU A 1 157 ? -10.514 -1.070 -9.123 1.00 87.88 157 LEU A N 1
ATOM 1227 C CA . LEU A 1 157 ? -9.694 -0.518 -8.053 1.00 87.88 157 LEU A CA 1
ATOM 1228 C C . LEU A 1 157 ? -9.056 -1.663 -7.270 1.00 87.88 157 LEU A C 1
ATOM 1230 O O . LEU A 1 157 ? -9.759 -2.516 -6.735 1.00 87.88 157 LEU A O 1
ATOM 1234 N N . GLY A 1 158 ? -7.727 -1.666 -7.210 1.00 90.31 158 GLY A N 1
ATOM 1235 C CA . GLY A 1 158 ? -6.957 -2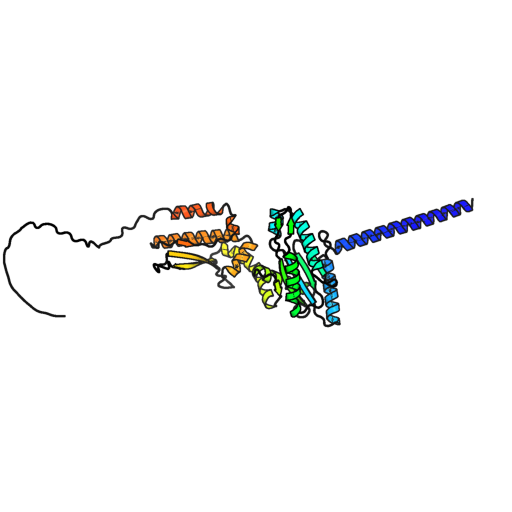.586 -6.377 1.00 90.31 158 GLY A CA 1
ATOM 1236 C C . GLY A 1 158 ? -6.624 -1.978 -5.018 1.00 90.31 158 GLY A C 1
ATOM 1237 O O . GLY A 1 158 ? -6.834 -0.785 -4.781 1.00 90.31 158 GLY A O 1
ATOM 1238 N N . ALA A 1 159 ? -6.073 -2.797 -4.131 1.00 94.19 159 ALA A N 1
ATOM 1239 C CA . ALA A 1 159 ? -5.401 -2.309 -2.940 1.00 94.19 159 ALA A CA 1
ATOM 1240 C C . ALA A 1 159 ? -4.215 -3.198 -2.588 1.00 94.19 159 ALA A C 1
ATOM 1242 O O . ALA A 1 159 ? -4.269 -4.425 -2.720 1.00 94.19 159 ALA A O 1
ATOM 1243 N N . SER A 1 160 ? -3.190 -2.559 -2.042 1.00 94.75 160 SER A N 1
ATOM 1244 C CA . SER A 1 160 ? -2.046 -3.221 -1.433 1.00 94.75 160 SER A CA 1
ATOM 1245 C C . SER A 1 160 ? -2.243 -3.265 0.082 1.00 94.75 160 SER A C 1
ATOM 1247 O O . SER A 1 160 ? -2.446 -2.227 0.709 1.00 94.75 160 SER A O 1
ATOM 1249 N N . LEU A 1 161 ? -2.206 -4.462 0.680 1.00 97.62 161 LEU A N 1
ATOM 1250 C CA . LEU A 1 161 ? -2.458 -4.679 2.113 1.00 97.62 161 LEU A CA 1
ATOM 1251 C C . LEU A 1 161 ? -1.177 -5.036 2.876 1.00 97.62 161 LEU A C 1
ATOM 1253 O O . LEU A 1 161 ? -0.433 -5.940 2.496 1.00 97.62 161 LEU A O 1
ATOM 1257 N N . GLY A 1 162 ? -0.972 -4.403 4.026 1.00 96.44 162 GLY A N 1
ATOM 1258 C CA . GLY A 1 162 ? 0.075 -4.742 4.983 1.00 96.44 162 GLY A CA 1
ATOM 1259 C C . GLY A 1 162 ? -0.490 -5.170 6.324 1.00 96.44 162 GLY A C 1
ATOM 1260 O O . GLY A 1 162 ? -1.306 -4.461 6.905 1.00 96.44 162 GLY A O 1
ATOM 1261 N N . VAL A 1 163 ? -0.051 -6.323 6.829 1.00 97.31 163 VAL A N 1
ATOM 1262 C CA . VAL A 1 163 ? -0.592 -6.913 8.061 1.00 97.31 163 VAL A CA 1
ATOM 1263 C C . VAL A 1 163 ? 0.471 -7.008 9.151 1.00 97.31 163 VAL A C 1
ATOM 1265 O O . VAL A 1 163 ? 1.537 -7.579 8.918 1.00 97.31 163 VAL A O 1
ATOM 1268 N N . SER A 1 164 ? 0.161 -6.524 10.354 1.00 95.81 164 SER A N 1
ATOM 1269 C CA . SER A 1 164 ? 0.968 -6.713 11.569 1.00 95.81 164 SER A CA 1
ATOM 1270 C C . SER A 1 164 ? 0.144 -7.339 12.701 1.00 95.81 164 SER A C 1
ATOM 1272 O O . SER A 1 164 ? -1.077 -7.187 12.754 1.00 95.81 164 SER A O 1
ATOM 1274 N N . LEU A 1 165 ? 0.807 -8.084 13.592 1.00 96.06 165 LEU A N 1
ATOM 1275 C CA . LEU A 1 165 ? 0.177 -8.825 14.689 1.00 96.06 165 LEU A CA 1
ATOM 1276 C C . LEU A 1 165 ? 0.732 -8.441 16.064 1.00 96.06 165 LEU A C 1
ATOM 1278 O O . LEU A 1 165 ? 1.943 -8.465 16.305 1.00 96.06 165 LEU A O 1
ATOM 1282 N N . TYR A 1 166 ? -0.175 -8.254 17.015 1.00 95.25 166 TYR A N 1
ATOM 1283 C CA . TYR A 1 166 ? 0.125 -8.177 18.439 1.00 95.25 166 TYR A CA 1
ATOM 1284 C C . TYR A 1 166 ? -0.136 -9.529 19.128 1.00 95.25 166 TYR A C 1
ATOM 1286 O O . TYR A 1 166 ? -1.098 -10.210 18.770 1.00 95.25 166 TYR A O 1
ATOM 1294 N N . PRO A 1 167 ? 0.662 -9.945 20.130 1.00 90.69 167 PRO A N 1
ATOM 1295 C CA . PRO A 1 167 ? 1.928 -9.354 20.590 1.00 90.69 167 PRO A CA 1
ATOM 1296 C C . PRO A 1 167 ? 3.157 -9.899 19.839 1.00 90.69 167 PRO A C 1
ATOM 1298 O O . PRO A 1 167 ? 4.289 -9.549 20.156 1.00 90.69 167 PRO A O 1
ATOM 1301 N N . SER A 1 168 ? 2.957 -10.809 18.878 1.00 84.00 168 SER A N 1
ATOM 1302 C CA . SER A 1 168 ? 4.053 -11.592 18.284 1.00 84.00 168 SER A CA 1
ATOM 1303 C C . SER A 1 168 ? 5.084 -10.771 17.500 1.00 84.00 168 SER A C 1
ATOM 1305 O O . SER A 1 168 ? 6.209 -11.235 17.325 1.00 84.00 168 SER A O 1
ATOM 1307 N N . GLN A 1 169 ? 4.713 -9.583 17.012 1.00 80.19 169 GLN A N 1
ATOM 1308 C CA . GLN A 1 169 ? 5.565 -8.764 16.144 1.00 80.19 169 GLN A CA 1
ATOM 1309 C C . GLN A 1 169 ? 5.803 -7.349 16.668 1.00 80.19 169 GLN A C 1
ATOM 1311 O O . GLN A 1 169 ? 6.823 -6.754 16.327 1.00 80.19 169 GLN A O 1
ATOM 1316 N N . CYS A 1 170 ? 4.874 -6.816 17.463 1.00 84.88 170 CYS A N 1
ATOM 1317 C CA . CYS A 1 170 ? 4.840 -5.414 17.866 1.00 84.88 170 CYS A CA 1
ATOM 1318 C C . CYS A 1 170 ? 4.345 -5.282 19.311 1.00 84.88 170 CYS A C 1
ATOM 1320 O O . CYS A 1 170 ? 3.610 -6.146 19.798 1.00 84.88 170 CYS A O 1
ATOM 1322 N N . ARG A 1 171 ? 4.726 -4.194 19.987 1.00 84.19 171 ARG A N 1
ATOM 1323 C CA . ARG A 1 171 ? 4.450 -3.974 21.418 1.00 84.19 171 ARG A CA 1
ATOM 1324 C C . ARG A 1 171 ? 3.502 -2.815 21.708 1.00 84.19 171 ARG A C 1
ATOM 1326 O O . ARG A 1 171 ? 2.853 -2.841 22.753 1.00 84.19 171 ARG A O 1
ATOM 1333 N N . ASP A 1 172 ? 3.423 -1.839 20.810 1.00 85.44 172 ASP A N 1
ATOM 1334 C CA . ASP A 1 172 ? 2.589 -0.644 20.951 1.00 85.44 172 ASP A CA 1
ATOM 1335 C C . ASP A 1 172 ? 1.872 -0.275 19.638 1.00 85.44 172 ASP A C 1
ATOM 1337 O O . ASP A 1 172 ? 2.149 -0.842 18.574 1.00 85.44 172 ASP A O 1
ATOM 1341 N N . ALA A 1 173 ? 0.923 0.665 19.715 1.00 82.69 173 ALA A N 1
ATOM 1342 C CA . ALA A 1 173 ? 0.105 1.072 18.575 1.00 82.69 173 ALA A CA 1
ATOM 1343 C C . ALA A 1 173 ? 0.928 1.697 17.436 1.00 82.69 173 ALA A C 1
ATOM 1345 O O . ALA A 1 173 ? 0.631 1.477 16.259 1.00 82.69 173 ALA A O 1
ATOM 1346 N N . SER A 1 174 ? 1.972 2.462 17.768 1.00 80.06 174 SER A N 1
ATOM 1347 C CA . SER A 1 174 ? 2.824 3.121 16.772 1.00 80.06 174 SER A CA 1
ATOM 1348 C C . SER A 1 174 ? 3.671 2.100 16.014 1.00 80.06 174 SER A C 1
ATOM 1350 O O . SER A 1 174 ? 3.813 2.183 14.793 1.00 80.06 174 SER A O 1
ATOM 1352 N N . GLU A 1 175 ? 4.204 1.104 16.720 1.00 84.69 175 GLU A N 1
ATOM 1353 C CA . GLU A 1 175 ? 4.955 0.003 16.135 1.00 84.69 175 GLU A CA 1
ATOM 1354 C C . GLU A 1 175 ? 4.071 -0.870 15.241 1.00 84.69 175 GLU A C 1
ATOM 1356 O O . GLU A 1 175 ? 4.482 -1.187 14.127 1.00 84.69 175 GLU A O 1
ATOM 1361 N N . LEU A 1 176 ? 2.845 -1.193 15.670 1.00 88.25 176 LEU A N 1
ATOM 1362 C CA . LEU A 1 176 ? 1.882 -1.949 14.860 1.00 88.25 176 LEU A CA 1
ATOM 1363 C C . LEU A 1 176 ? 1.610 -1.280 13.512 1.00 88.25 176 LEU A C 1
ATOM 1365 O O . LEU A 1 176 ? 1.693 -1.943 12.474 1.00 88.25 176 LEU A O 1
ATOM 1369 N N . LEU A 1 177 ? 1.326 0.025 13.523 1.00 85.62 177 LEU A N 1
ATOM 1370 C CA . LEU A 1 177 ? 1.075 0.795 12.305 1.00 85.62 177 LEU A CA 1
ATOM 1371 C C . LEU A 1 177 ? 2.319 0.863 11.416 1.00 85.62 177 LEU A C 1
ATOM 1373 O O . LEU A 1 177 ? 2.223 0.625 10.216 1.00 85.62 177 LEU A O 1
ATOM 1377 N N . ARG A 1 178 ? 3.500 1.103 11.998 1.00 82.25 178 ARG A N 1
ATOM 1378 C CA . ARG A 1 178 ? 4.773 1.125 11.258 1.00 82.25 178 ARG A CA 1
ATOM 1379 C C . ARG A 1 178 ? 5.087 -0.226 10.609 1.00 82.25 178 ARG A C 1
ATOM 1381 O O . ARG A 1 178 ? 5.581 -0.278 9.488 1.00 82.25 178 ARG A O 1
ATOM 1388 N N . CYS A 1 179 ? 4.839 -1.326 11.310 1.00 86.69 179 CYS A N 1
ATOM 1389 C CA . CYS A 1 179 ? 5.061 -2.671 10.790 1.00 86.69 179 CYS A CA 1
ATOM 1390 C C . CYS A 1 179 ? 4.064 -3.023 9.679 1.00 86.69 179 CYS A C 1
ATOM 1392 O O . CYS A 1 179 ? 4.467 -3.607 8.673 1.00 86.69 179 CYS A O 1
ATOM 1394 N N . ALA A 1 180 ? 2.796 -2.627 9.828 1.00 91.19 180 ALA A N 1
ATOM 1395 C CA . ALA A 1 180 ? 1.792 -2.775 8.778 1.00 91.19 180 ALA A CA 1
ATOM 1396 C C . ALA A 1 180 ? 2.163 -1.955 7.530 1.00 91.19 180 ALA A C 1
ATOM 1398 O O . ALA A 1 180 ? 2.089 -2.482 6.428 1.00 91.19 180 ALA A O 1
ATOM 1399 N N . ASP A 1 181 ? 2.661 -0.727 7.693 1.00 85.81 181 ASP A N 1
ATOM 1400 C CA . ASP A 1 181 ? 3.169 0.114 6.597 1.00 85.81 181 ASP A CA 1
ATOM 1401 C C . ASP A 1 181 ? 4.326 -0.532 5.826 1.00 85.81 181 ASP A C 1
ATOM 1403 O O . ASP A 1 181 ? 4.297 -0.633 4.598 1.00 85.81 181 ASP A O 1
ATOM 1407 N N . ILE A 1 182 ? 5.304 -1.091 6.542 1.00 84.56 182 ILE A N 1
ATOM 1408 C CA . ILE A 1 182 ? 6.405 -1.835 5.915 1.00 84.56 182 ILE A CA 1
ATOM 1409 C C . ILE A 1 182 ? 5.876 -3.019 5.098 1.00 84.56 182 ILE A C 1
ATOM 1411 O O . ILE A 1 182 ? 6.276 -3.207 3.949 1.00 84.56 182 ILE A O 1
ATOM 1415 N N . ALA A 1 183 ? 4.957 -3.800 5.664 1.00 90.31 183 ALA A N 1
ATOM 1416 C CA . ALA A 1 183 ? 4.362 -4.931 4.964 1.00 90.31 183 ALA A CA 1
ATOM 1417 C C . ALA A 1 183 ? 3.550 -4.486 3.737 1.00 90.31 183 ALA A C 1
ATOM 1419 O O . ALA A 1 183 ? 3.663 -5.087 2.672 1.00 90.31 183 ALA A O 1
ATOM 1420 N N . MET A 1 184 ? 2.778 -3.407 3.852 1.00 92.38 184 MET A N 1
ATOM 1421 C CA . MET A 1 184 ? 1.968 -2.858 2.764 1.00 92.38 184 MET A CA 1
ATOM 1422 C C . MET A 1 184 ? 2.851 -2.448 1.590 1.00 92.38 184 MET A C 1
ATOM 1424 O O . MET A 1 184 ? 2.571 -2.787 0.441 1.00 92.38 184 MET A O 1
ATOM 1428 N N . TYR A 1 185 ? 3.966 -1.781 1.883 1.00 82.88 185 TYR A N 1
ATOM 1429 C CA . TYR A 1 185 ? 4.933 -1.399 0.868 1.00 82.88 185 TYR A CA 1
ATOM 1430 C C . TYR A 1 185 ? 5.557 -2.616 0.165 1.00 82.88 185 TYR A C 1
ATOM 1432 O O . TYR A 1 185 ? 5.696 -2.628 -1.061 1.00 82.88 185 TYR A O 1
ATOM 1440 N N . VAL A 1 186 ? 5.875 -3.679 0.915 1.00 85.25 186 VAL A N 1
ATOM 1441 C CA . VAL A 1 186 ? 6.338 -4.956 0.344 1.00 85.25 186 VAL A CA 1
ATOM 1442 C C . VAL A 1 186 ? 5.276 -5.570 -0.576 1.00 85.25 186 VAL A C 1
ATOM 1444 O O . VAL A 1 186 ? 5.623 -6.046 -1.659 1.00 85.25 186 VAL A O 1
ATOM 1447 N N . ALA A 1 187 ? 3.998 -5.537 -0.188 1.00 88.19 187 ALA A N 1
ATOM 1448 C CA . ALA A 1 187 ? 2.890 -6.015 -1.016 1.00 88.19 187 ALA A CA 1
ATOM 1449 C C . ALA A 1 187 ? 2.799 -5.230 -2.335 1.00 88.19 187 ALA A C 1
ATOM 1451 O O . ALA A 1 187 ? 2.822 -5.832 -3.413 1.00 88.19 187 ALA A O 1
ATOM 1452 N N . LYS A 1 188 ? 2.838 -3.895 -2.239 1.00 83.81 188 LYS A N 1
ATOM 1453 C CA . LYS A 1 188 ? 2.783 -2.964 -3.373 1.00 83.81 188 LYS A CA 1
ATOM 1454 C C . LYS A 1 188 ? 3.919 -3.192 -4.366 1.00 83.81 188 LYS A C 1
ATOM 1456 O O . LYS A 1 188 ? 3.683 -3.331 -5.563 1.00 83.81 188 LYS A O 1
ATOM 1461 N N . ARG A 1 189 ? 5.158 -3.323 -3.879 1.00 78.31 189 ARG A N 1
ATOM 1462 C CA . ARG A 1 189 ? 6.328 -3.619 -4.728 1.00 78.31 189 ARG A CA 1
ATOM 1463 C C . ARG A 1 189 ? 6.255 -4.983 -5.398 1.00 78.31 189 ARG A C 1
ATOM 1465 O O . ARG A 1 189 ? 6.705 -5.131 -6.529 1.00 78.31 189 ARG A O 1
ATOM 1472 N N . ALA A 1 190 ? 5.738 -5.985 -4.694 1.00 78.00 190 ALA A N 1
ATOM 1473 C CA . ALA A 1 190 ? 5.623 -7.334 -5.228 1.00 78.00 190 ALA A CA 1
ATOM 1474 C C . ALA A 1 190 ? 4.441 -7.497 -6.201 1.00 78.00 190 ALA A C 1
ATOM 1476 O O . ALA A 1 190 ? 4.299 -8.577 -6.775 1.00 78.00 190 ALA A O 1
ATOM 1477 N N . GLY A 1 191 ? 3.579 -6.480 -6.348 1.00 80.19 191 GLY A N 1
ATOM 1478 C CA . GLY A 1 191 ? 2.312 -6.596 -7.075 1.00 80.19 191 GLY A CA 1
ATOM 1479 C C . GLY A 1 191 ? 1.390 -7.659 -6.469 1.00 80.19 191 GLY A C 1
ATOM 1480 O O . GLY A 1 191 ? 0.635 -8.311 -7.186 1.00 80.19 191 GLY A O 1
ATOM 1481 N N . LYS A 1 192 ? 1.509 -7.903 -5.157 1.00 80.38 192 LYS A N 1
ATOM 1482 C CA . LYS A 1 192 ? 0.706 -8.884 -4.420 1.00 80.38 192 LYS A CA 1
ATOM 1483 C C . LYS A 1 192 ? -0.387 -8.153 -3.655 1.00 80.38 192 LYS A C 1
ATOM 1485 O O . LYS A 1 192 ? -0.120 -7.115 -3.067 1.00 80.38 192 LYS A O 1
ATOM 1490 N N . GLY A 1 193 ? -1.574 -8.752 -3.572 1.00 90.00 193 GLY A N 1
ATOM 1491 C CA . GLY A 1 193 ? -2.695 -8.147 -2.845 1.00 90.00 193 GLY A CA 1
ATOM 1492 C C . GLY A 1 193 ? -2.399 -7.882 -1.364 1.00 90.00 193 GLY A C 1
ATOM 1493 O O . GLY A 1 193 ? -2.845 -6.875 -0.831 1.00 90.00 193 GLY A O 1
ATOM 1494 N N . TYR A 1 194 ? -1.619 -8.737 -0.687 1.00 96.12 194 TYR A N 1
ATOM 1495 C CA . TYR A 1 194 ? -1.213 -8.494 0.700 1.00 96.12 194 TYR A CA 1
ATOM 1496 C C . TYR A 1 194 ? 0.171 -9.056 1.045 1.00 96.12 194 TYR A C 1
ATOM 1498 O O . TYR A 1 194 ? 0.656 -10.004 0.419 1.00 96.12 194 TYR A O 1
ATOM 1506 N N . ALA A 1 195 ? 0.775 -8.516 2.103 1.00 93.75 195 ALA A N 1
ATOM 1507 C CA . ALA A 1 195 ? 1.933 -9.092 2.771 1.00 93.75 195 ALA A CA 1
ATOM 1508 C C . ALA A 1 195 ? 1.796 -8.999 4.295 1.00 93.75 195 ALA A C 1
ATOM 1510 O O . ALA A 1 195 ? 1.111 -8.136 4.845 1.00 93.75 195 ALA A O 1
ATOM 1511 N N . VAL A 1 196 ? 2.461 -9.923 4.983 1.00 94.12 196 VAL A N 1
ATOM 1512 C CA . VAL A 1 196 ? 2.542 -9.944 6.445 1.00 94.12 196 VAL A CA 1
ATOM 1513 C C . VAL A 1 196 ? 3.912 -9.447 6.844 1.00 94.12 196 VAL A C 1
ATOM 1515 O O . VAL A 1 196 ? 4.917 -9.907 6.294 1.00 94.12 196 VAL A O 1
ATOM 1518 N N . TYR A 1 197 ? 3.940 -8.543 7.815 1.00 91.19 197 TYR A N 1
ATOM 1519 C CA . TYR A 1 197 ? 5.171 -8.018 8.362 1.00 91.19 197 TYR A CA 1
ATOM 1520 C C . TYR A 1 197 ? 6.063 -9.157 8.852 1.00 91.19 197 TYR A C 1
ATOM 1522 O O . TYR A 1 197 ? 5.616 -10.081 9.542 1.00 91.19 197 TYR A O 1
ATOM 1530 N N . ALA A 1 198 ? 7.340 -9.067 8.513 1.00 85.12 198 ALA A N 1
ATOM 1531 C CA . ALA A 1 198 ? 8.383 -9.911 9.057 1.00 85.12 198 ALA A CA 1
ATOM 1532 C C . ALA A 1 198 ? 9.577 -9.026 9.474 1.00 85.12 198 ALA A C 1
ATOM 1534 O O . ALA A 1 198 ? 9.849 -8.026 8.807 1.00 85.12 198 ALA A O 1
ATOM 1535 N N . PRO A 1 199 ? 10.266 -9.321 10.596 1.00 71.06 199 PRO A N 1
ATOM 1536 C CA . PRO A 1 199 ? 11.311 -8.442 11.140 1.00 71.06 199 PRO A CA 1
ATOM 1537 C C . PRO A 1 199 ? 12.476 -8.152 10.181 1.00 71.06 199 PRO A C 1
ATOM 1539 O O . PRO A 1 199 ? 13.093 -7.093 10.264 1.00 71.06 199 PRO A O 1
ATOM 1542 N N . ASP A 1 200 ? 12.751 -9.058 9.246 1.00 67.25 200 ASP A N 1
ATOM 1543 C CA . ASP A 1 200 ? 13.735 -8.899 8.171 1.00 67.25 200 ASP A CA 1
ATOM 1544 C C . ASP A 1 200 ? 13.365 -7.789 7.166 1.00 67.25 200 ASP A C 1
ATOM 1546 O O . ASP A 1 200 ? 14.249 -7.207 6.537 1.00 67.25 200 ASP A O 1
ATOM 1550 N N . GLN A 1 201 ? 12.084 -7.416 7.064 1.00 59.50 201 GLN A N 1
ATOM 1551 C CA . GLN A 1 201 ? 11.586 -6.397 6.132 1.00 59.50 201 GLN A CA 1
ATOM 1552 C C . GLN A 1 201 ? 11.842 -4.948 6.590 1.00 59.50 201 GLN A C 1
ATOM 1554 O O . GLN A 1 201 ? 11.808 -4.036 5.764 1.00 59.50 201 GLN A O 1
ATOM 1559 N N . VAL A 1 202 ? 12.130 -4.698 7.878 1.00 51.81 202 VAL A N 1
ATOM 1560 C CA . VAL A 1 202 ? 12.364 -3.330 8.412 1.00 51.81 202 VAL A CA 1
ATOM 1561 C C . VAL A 1 202 ? 13.568 -2.656 7.767 1.00 51.81 202 VAL A C 1
ATOM 1563 O O . VAL A 1 202 ? 13.594 -1.433 7.604 1.00 51.81 202 VAL A O 1
ATOM 1566 N N . HIS A 1 203 ? 14.569 -3.448 7.393 1.00 49.72 203 HIS A N 1
ATOM 1567 C CA . HIS A 1 203 ? 15.770 -2.937 6.756 1.00 49.72 203 HIS A CA 1
ATOM 1568 C C . HIS A 1 203 ? 15.433 -2.310 5.392 1.00 49.72 203 HIS A C 1
ATOM 1570 O O . HIS A 1 203 ? 15.911 -1.218 5.088 1.00 49.72 203 HIS A O 1
ATOM 1576 N N . THR A 1 204 ? 14.518 -2.900 4.622 1.00 53.12 204 THR A N 1
ATOM 1577 C CA . THR A 1 204 ? 14.202 -2.499 3.242 1.00 53.12 204 THR A CA 1
ATOM 1578 C C . THR A 1 204 ? 13.667 -1.060 3.114 1.00 53.12 204 THR A C 1
ATOM 1580 O O . THR A 1 204 ? 14.172 -0.307 2.286 1.00 53.12 204 THR A O 1
ATOM 1583 N N . ASN A 1 205 ? 12.752 -0.596 3.980 1.00 51.88 205 ASN A N 1
ATOM 1584 C CA . ASN A 1 205 ? 12.142 0.744 3.823 1.00 51.88 205 ASN A CA 1
ATOM 1585 C C . ASN A 1 205 ? 13.094 1.912 4.132 1.00 51.88 205 ASN A C 1
ATOM 1587 O O . ASN A 1 205 ? 13.103 2.923 3.427 1.00 51.88 205 ASN A O 1
ATOM 1591 N N . ARG A 1 206 ? 13.929 1.793 5.174 1.00 52.72 206 ARG A N 1
ATOM 1592 C CA . ARG A 1 206 ? 14.976 2.797 5.449 1.00 52.72 206 ARG A CA 1
ATOM 1593 C C . ARG A 1 206 ? 16.039 2.797 4.356 1.00 52.72 206 ARG A C 1
ATOM 1595 O O . ARG A 1 206 ? 16.572 3.853 4.013 1.00 52.72 206 ARG A O 1
ATOM 1602 N N . HIS A 1 207 ? 16.331 1.622 3.806 1.00 55.81 207 HIS A N 1
ATOM 1603 C CA . HIS A 1 207 ? 17.235 1.492 2.680 1.00 55.81 207 HIS A CA 1
ATOM 1604 C C . HIS A 1 207 ? 16.703 2.193 1.427 1.00 55.81 207 HIS A C 1
ATOM 1606 O O . HIS A 1 207 ? 17.513 2.827 0.761 1.00 55.81 207 HIS A O 1
ATOM 1612 N N . ASP A 1 208 ? 15.397 2.166 1.155 1.00 61.12 208 ASP A N 1
ATOM 1613 C CA . ASP A 1 208 ? 14.807 2.724 -0.070 1.00 61.12 208 ASP A CA 1
ATOM 1614 C C . ASP A 1 208 ? 14.786 4.266 -0.109 1.00 61.12 208 ASP A C 1
ATOM 1616 O O . ASP A 1 208 ? 15.001 4.856 -1.168 1.00 61.12 208 ASP A O 1
ATOM 1620 N N . LEU A 1 209 ? 14.615 4.952 1.029 1.00 62.56 209 LEU A N 1
ATOM 1621 C CA . LEU A 1 209 ? 14.732 6.423 1.108 1.00 62.56 209 LEU A CA 1
ATOM 1622 C C . LEU A 1 209 ? 16.167 6.912 0.844 1.00 62.56 209 LEU A C 1
ATOM 1624 O O . LEU A 1 209 ? 16.369 7.885 0.109 1.00 62.56 209 LEU A O 1
ATOM 1628 N N . SER A 1 210 ? 17.159 6.215 1.410 1.00 71.62 210 SER A N 1
ATOM 1629 C CA . SER A 1 210 ? 18.580 6.472 1.127 1.00 71.62 210 SER A CA 1
ATOM 1630 C C . SER A 1 210 ? 18.880 6.192 -0.343 1.00 71.62 210 SER A C 1
ATOM 1632 O O . SER A 1 210 ? 19.440 7.038 -1.036 1.00 71.62 210 SER A O 1
ATOM 1634 N N . LEU A 1 211 ? 18.389 5.056 -0.849 1.00 76.94 211 LEU A N 1
ATOM 1635 C CA . LEU A 1 211 ? 18.658 4.586 -2.201 1.00 76.94 211 LEU A CA 1
ATOM 1636 C C . LEU A 1 211 ? 18.023 5.484 -3.275 1.00 76.94 211 LEU A C 1
ATOM 1638 O O . LEU A 1 211 ? 18.636 5.713 -4.311 1.00 76.94 211 LEU A O 1
ATOM 1642 N N . LYS A 1 212 ? 16.850 6.084 -3.021 1.00 78.81 212 LYS A N 1
ATOM 1643 C CA . LYS A 1 212 ? 16.251 7.112 -3.900 1.00 78.81 212 LYS A CA 1
ATOM 1644 C C . LYS A 1 212 ? 17.149 8.349 -4.032 1.00 78.81 212 LYS A C 1
ATOM 1646 O O . LYS A 1 212 ? 17.328 8.873 -5.133 1.00 78.81 212 LYS A O 1
ATOM 1651 N N . SER A 1 213 ? 17.722 8.812 -2.922 1.00 79.69 213 SER A N 1
ATOM 1652 C CA . SER A 1 213 ? 18.632 9.967 -2.914 1.00 79.69 213 SER A CA 1
ATOM 1653 C C . SER A 1 213 ? 19.976 9.630 -3.568 1.00 79.69 213 SER A C 1
ATOM 1655 O O . SER A 1 213 ? 20.485 10.406 -4.377 1.00 79.69 213 SER A O 1
ATOM 1657 N N . GLU A 1 214 ? 20.508 8.442 -3.279 1.00 86.44 214 GLU A N 1
ATOM 1658 C CA . GLU A 1 214 ? 21.733 7.895 -3.870 1.00 86.44 214 GLU A CA 1
ATOM 1659 C C . GLU A 1 214 ? 21.583 7.696 -5.385 1.00 86.44 214 GLU A C 1
ATOM 1661 O O . GLU A 1 214 ? 22.498 8.034 -6.127 1.00 86.44 214 GLU A O 1
ATOM 1666 N N . LEU A 1 215 ? 20.419 7.247 -5.871 1.00 87.62 215 LEU A N 1
ATOM 1667 C CA . LEU A 1 215 ? 20.169 7.036 -7.301 1.00 87.62 215 LEU A CA 1
ATOM 1668 C C . LEU A 1 215 ? 20.220 8.349 -8.085 1.00 87.62 215 LEU A C 1
ATOM 1670 O O . LEU A 1 215 ? 20.765 8.395 -9.186 1.00 87.62 215 LEU A O 1
ATOM 1674 N N . ARG A 1 216 ? 19.694 9.442 -7.517 1.00 86.94 216 ARG A N 1
ATOM 1675 C CA . ARG A 1 216 ? 19.799 10.771 -8.137 1.00 86.94 216 ARG A CA 1
ATOM 1676 C C . ARG A 1 216 ? 21.263 11.177 -8.323 1.00 86.94 216 ARG A C 1
ATOM 1678 O O . ARG A 1 216 ? 21.613 11.679 -9.388 1.00 86.94 216 ARG A O 1
ATOM 1685 N N . ALA A 1 217 ? 22.103 10.934 -7.316 1.00 86.81 217 ALA A N 1
ATOM 1686 C CA . ALA A 1 217 ? 23.539 11.181 -7.410 1.00 86.81 217 ALA A CA 1
ATOM 1687 C C . ALA A 1 217 ? 24.216 10.222 -8.406 1.00 86.81 217 ALA A C 1
ATOM 1689 O O . ALA A 1 217 ? 25.042 10.654 -9.202 1.00 86.81 217 ALA A O 1
ATOM 1690 N N . ALA A 1 218 ? 23.818 8.948 -8.422 1.00 88.44 218 ALA A N 1
ATOM 1691 C CA . ALA A 1 218 ? 24.359 7.926 -9.312 1.00 88.44 218 ALA A CA 1
ATOM 1692 C C . ALA A 1 218 ? 24.077 8.196 -10.795 1.00 88.44 218 ALA A C 1
ATOM 1694 O O . ALA A 1 218 ? 24.912 7.868 -11.623 1.00 88.44 218 ALA A O 1
ATOM 1695 N N . ILE A 1 219 ? 22.941 8.814 -11.142 1.00 86.38 219 ILE A N 1
ATOM 1696 C CA . ILE A 1 219 ? 22.642 9.233 -12.526 1.00 86.38 219 ILE A CA 1
ATOM 1697 C C . ILE A 1 219 ? 23.590 10.350 -12.990 1.00 86.38 219 ILE A C 1
ATOM 1699 O O . ILE A 1 219 ? 23.905 10.444 -14.176 1.00 86.38 219 ILE A O 1
ATOM 1703 N N . GLN A 1 220 ? 24.034 11.208 -12.068 1.00 81.81 220 GLN A N 1
ATOM 1704 C CA . GLN A 1 220 ? 24.977 12.294 -12.355 1.00 81.81 220 GLN A CA 1
ATOM 1705 C C . GLN A 1 220 ? 26.449 11.866 -12.243 1.00 81.81 220 GLN A C 1
ATOM 1707 O O . GLN A 1 220 ? 27.325 12.596 -12.700 1.00 81.81 220 GLN A O 1
ATOM 1712 N N . ALA A 1 221 ? 26.720 10.705 -11.649 1.00 80.06 221 ALA A N 1
ATOM 1713 C CA . ALA A 1 221 ? 28.053 10.154 -11.430 1.00 80.06 221 ALA A CA 1
ATOM 1714 C C . ALA A 1 221 ? 28.307 8.905 -12.300 1.00 80.06 221 ALA A C 1
ATOM 1716 O O . ALA A 1 221 ? 27.387 8.315 -12.858 1.00 80.06 221 ALA A O 1
ATOM 1717 N N . ASP A 1 222 ? 29.553 8.431 -12.363 1.00 78.12 222 ASP A N 1
ATOM 1718 C CA . ASP A 1 222 ? 29.935 7.214 -13.107 1.00 78.12 222 ASP A CA 1
ATOM 1719 C C . ASP A 1 222 ? 29.639 5.910 -12.332 1.00 78.12 222 ASP A C 1
ATOM 1721 O O . ASP A 1 222 ? 30.458 4.995 -12.262 1.00 78.12 222 ASP A O 1
ATOM 1725 N N . GLN A 1 223 ? 28.471 5.821 -11.687 1.00 90.31 223 GLN A N 1
ATOM 1726 C CA . GLN A 1 223 ? 28.075 4.643 -10.896 1.00 90.31 223 GLN A CA 1
ATOM 1727 C C . GLN A 1 223 ? 27.141 3.695 -11.653 1.00 90.31 223 GLN A C 1
ATOM 1729 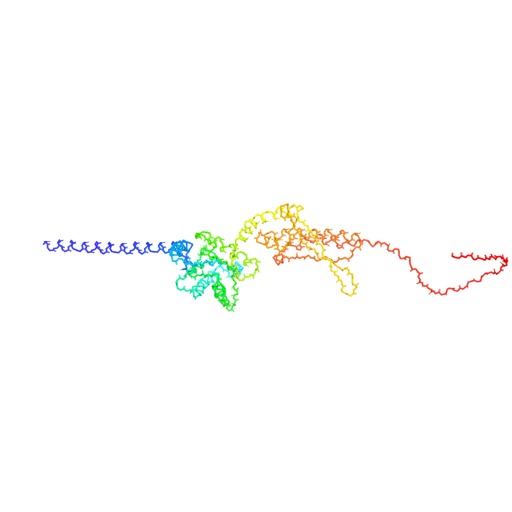O O . GLN A 1 223 ? 26.999 2.526 -11.285 1.00 90.31 223 GLN A O 1
ATOM 1734 N N . LEU A 1 224 ? 26.495 4.185 -12.708 1.00 93.81 224 LEU A N 1
ATOM 1735 C CA . LEU A 1 224 ? 25.675 3.372 -13.594 1.00 93.81 224 LEU A CA 1
ATOM 1736 C C . LEU A 1 224 ? 26.526 2.813 -14.736 1.00 93.81 224 LEU A C 1
ATOM 1738 O O . LEU A 1 224 ? 27.426 3.473 -15.252 1.00 93.81 224 LEU A O 1
ATOM 1742 N N . CYS A 1 225 ? 26.217 1.597 -15.170 1.00 94.00 225 CYS A N 1
ATOM 1743 C CA . CYS A 1 225 ? 26.813 1.003 -16.361 1.00 94.00 225 CYS A CA 1
ATOM 1744 C C . CYS A 1 225 ? 25.777 0.213 -17.166 1.00 94.00 225 CYS A C 1
ATOM 1746 O O . CYS A 1 225 ? 24.680 -0.081 -16.688 1.00 94.00 225 CYS A O 1
ATOM 1748 N N . LEU A 1 226 ? 26.119 -0.114 -18.412 1.00 94.69 226 LEU A N 1
ATOM 1749 C CA . LEU A 1 226 ? 25.307 -0.974 -19.269 1.00 94.69 226 LEU A CA 1
ATOM 1750 C C . LEU A 1 226 ? 25.996 -2.323 -19.434 1.00 94.69 226 LEU A C 1
ATOM 1752 O O . LEU A 1 226 ? 27.164 -2.397 -19.815 1.00 94.69 226 LEU A O 1
ATOM 1756 N N . TYR A 1 227 ? 25.252 -3.383 -19.152 1.00 94.94 227 TYR A N 1
ATOM 1757 C CA . TYR A 1 227 ? 25.595 -4.745 -19.535 1.00 94.94 227 TYR A CA 1
ATOM 1758 C C . TYR A 1 227 ? 24.903 -5.055 -20.863 1.00 94.94 227 TYR A C 1
ATOM 1760 O O . TYR A 1 227 ? 23.847 -4.497 -21.153 1.00 94.94 227 TYR A O 1
ATOM 1768 N N . TYR A 1 228 ? 25.487 -5.945 -21.663 1.00 94.00 228 TYR A N 1
ATOM 1769 C CA . TYR A 1 228 ? 24.975 -6.267 -22.995 1.00 94.00 228 TYR A CA 1
ATOM 1770 C C . TYR A 1 228 ? 24.681 -7.756 -23.103 1.00 94.00 228 TYR A C 1
ATOM 1772 O O . TYR A 1 228 ? 25.587 -8.579 -22.968 1.00 94.00 228 TYR A O 1
ATOM 1780 N N . GLN A 1 229 ? 23.421 -8.098 -23.354 1.00 93.75 229 GLN A N 1
ATOM 1781 C CA . GLN A 1 229 ? 23.004 -9.477 -23.576 1.00 93.75 229 GLN A CA 1
ATOM 1782 C C . GLN A 1 229 ? 22.870 -9.744 -25.083 1.00 93.75 229 GLN A C 1
ATOM 1784 O O . GLN A 1 229 ? 22.111 -9.038 -25.746 1.00 93.75 229 GLN A O 1
ATOM 1789 N N . PRO A 1 230 ? 23.595 -10.720 -25.661 1.00 92.62 230 PRO A N 1
ATOM 1790 C CA . PRO A 1 230 ? 23.538 -10.990 -27.094 1.00 92.62 230 PRO A CA 1
ATOM 1791 C C . PRO A 1 230 ? 22.197 -11.601 -27.511 1.00 92.62 230 PRO A C 1
ATOM 1793 O O . PRO A 1 230 ? 21.666 -12.489 -26.847 1.00 92.62 230 PRO A O 1
ATOM 1796 N N . GLN A 1 231 ? 21.693 -11.158 -28.659 1.00 92.94 231 GLN A N 1
ATOM 1797 C CA . GLN A 1 231 ? 20.527 -11.709 -29.343 1.00 92.94 231 GLN A CA 1
ATOM 1798 C C . GLN A 1 231 ? 21.011 -12.534 -30.536 1.00 92.94 231 GLN A C 1
ATOM 1800 O O . GLN A 1 231 ? 21.704 -12.018 -31.418 1.00 92.94 231 GLN A O 1
ATOM 1805 N N . ILE A 1 232 ? 20.675 -13.824 -30.543 1.00 93.44 232 ILE A N 1
ATOM 1806 C CA . ILE A 1 232 ? 21.152 -14.794 -31.533 1.00 93.44 232 ILE A CA 1
ATOM 1807 C C . ILE A 1 232 ? 20.016 -15.110 -32.501 1.00 93.44 232 ILE A C 1
ATOM 1809 O O . ILE A 1 232 ? 18.920 -15.478 -32.080 1.00 93.44 232 ILE A O 1
ATOM 1813 N N . ASP A 1 233 ? 20.286 -14.995 -33.798 1.00 92.19 233 ASP A N 1
ATOM 1814 C CA . ASP A 1 233 ? 19.374 -15.494 -34.820 1.00 92.19 233 ASP A CA 1
ATOM 1815 C C . ASP A 1 233 ? 19.391 -17.024 -34.824 1.00 92.19 233 ASP A C 1
ATOM 1817 O O . ASP A 1 233 ? 20.441 -17.647 -34.997 1.00 92.19 233 ASP A O 1
ATOM 1821 N N . HIS A 1 234 ? 18.224 -17.637 -34.633 1.00 92.06 234 HIS A N 1
ATOM 1822 C CA . HIS A 1 234 ? 18.123 -19.084 -34.461 1.00 92.06 234 HIS A CA 1
ATOM 1823 C C . HIS A 1 234 ? 18.592 -19.861 -35.700 1.00 92.06 234 HIS A C 1
ATOM 1825 O O . HIS A 1 234 ? 19.187 -20.928 -35.563 1.00 92.06 234 HIS A O 1
ATOM 1831 N N . HIS A 1 235 ? 18.364 -19.333 -36.906 1.00 93.00 235 HIS A N 1
ATOM 1832 C CA . HIS A 1 235 ? 18.723 -20.033 -38.136 1.00 93.00 235 HIS A CA 1
ATOM 1833 C C . HIS A 1 235 ? 20.224 -19.950 -38.434 1.00 93.00 235 HIS A C 1
ATOM 1835 O O . HIS A 1 235 ? 20.869 -20.964 -38.685 1.00 93.00 235 HIS A O 1
ATOM 1841 N N . SER A 1 236 ? 20.795 -18.746 -38.386 1.00 91.31 236 SER A N 1
ATOM 1842 C CA . SER A 1 236 ? 22.203 -18.510 -38.712 1.00 91.31 236 SER A CA 1
ATOM 1843 C C . SER A 1 236 ? 23.160 -18.753 -37.543 1.00 91.31 236 SER A C 1
ATOM 1845 O O . SER A 1 236 ? 24.366 -18.825 -37.774 1.00 91.31 236 SER A O 1
ATOM 1847 N N . GLN A 1 237 ? 22.655 -18.862 -36.307 1.00 92.94 237 GLN A N 1
ATOM 1848 C CA . GLN A 1 237 ? 23.444 -18.947 -35.066 1.00 92.94 237 GLN A CA 1
ATOM 1849 C C . GLN A 1 237 ? 24.397 -17.754 -34.870 1.00 92.94 237 GLN A C 1
ATOM 1851 O O . GLN A 1 237 ? 25.380 -17.826 -34.130 1.00 92.94 237 GLN A O 1
ATOM 1856 N N . ARG A 1 238 ? 24.121 -16.629 -35.539 1.00 90.44 238 ARG A N 1
ATOM 1857 C CA . ARG A 1 238 ? 24.923 -15.406 -35.450 1.00 90.44 238 ARG A CA 1
ATOM 1858 C C . ARG A 1 238 ? 24.286 -14.434 -34.474 1.00 90.44 238 ARG A C 1
ATOM 1860 O O . ARG A 1 238 ? 23.066 -14.327 -34.389 1.00 90.44 238 ARG A O 1
ATOM 1867 N N . VAL A 1 239 ? 25.129 -13.672 -33.785 1.00 90.25 239 VAL A N 1
ATOM 1868 C CA . VAL A 1 239 ? 24.676 -12.516 -33.012 1.00 90.25 239 VAL A CA 1
ATOM 1869 C C . VAL A 1 239 ? 24.183 -11.449 -33.988 1.00 90.25 239 VAL A C 1
ATOM 1871 O O . VAL A 1 239 ? 24.951 -10.975 -34.825 1.00 90.25 239 VAL A O 1
ATOM 1874 N N . ILE A 1 240 ? 22.902 -11.107 -33.888 1.00 90.19 240 ILE A N 1
ATOM 1875 C CA . ILE A 1 240 ? 22.234 -10.100 -34.727 1.00 90.19 240 ILE A CA 1
ATOM 1876 C C . ILE A 1 240 ? 22.022 -8.776 -33.994 1.00 90.19 240 ILE A C 1
ATOM 1878 O O . ILE A 1 240 ? 21.885 -7.726 -34.624 1.00 90.19 240 ILE A O 1
ATOM 1882 N N . GLY A 1 241 ? 22.042 -8.812 -32.665 1.00 91.38 241 GLY A N 1
ATOM 1883 C CA . GLY A 1 241 ? 21.837 -7.639 -31.837 1.00 91.38 241 GLY A CA 1
ATOM 1884 C C . GLY A 1 241 ? 22.269 -7.863 -30.401 1.00 91.38 241 GLY A C 1
ATOM 1885 O O . GLY A 1 241 ? 22.739 -8.940 -30.030 1.00 91.38 241 GLY A O 1
ATOM 1886 N N . VAL A 1 242 ? 22.114 -6.824 -29.595 1.00 93.62 242 VAL A N 1
ATOM 1887 C CA . VAL A 1 242 ? 22.348 -6.854 -28.153 1.00 93.62 242 VAL A CA 1
ATOM 1888 C C . VAL A 1 242 ? 21.244 -6.100 -27.428 1.00 93.62 242 VAL A C 1
ATOM 1890 O O . VAL A 1 242 ? 20.753 -5.084 -27.908 1.00 93.62 242 VAL A O 1
ATOM 1893 N N . GLU A 1 243 ? 20.872 -6.562 -26.246 1.00 94.06 243 GLU A N 1
ATOM 1894 C CA . GLU A 1 243 ? 20.022 -5.810 -25.332 1.00 94.06 243 GLU A CA 1
ATOM 1895 C C . GLU A 1 243 ? 20.890 -5.090 -24.301 1.00 94.06 243 GLU A C 1
ATOM 1897 O O . GLU A 1 243 ? 21.730 -5.709 -23.644 1.00 94.06 243 GLU A O 1
ATOM 1902 N N . ALA A 1 244 ? 20.708 -3.775 -24.187 1.00 94.44 244 ALA A N 1
ATOM 1903 C CA . ALA A 1 244 ? 21.383 -2.943 -23.206 1.00 94.44 244 ALA A CA 1
ATOM 1904 C C . ALA A 1 244 ? 20.608 -2.960 -21.885 1.00 94.44 244 ALA A C 1
ATOM 1906 O O . ALA A 1 244 ? 19.471 -2.494 -21.787 1.00 94.44 244 ALA A O 1
ATOM 1907 N N . LEU A 1 245 ? 21.258 -3.478 -20.851 1.00 92.69 245 LEU A N 1
ATOM 1908 C CA . LEU A 1 245 ? 20.682 -3.698 -19.539 1.00 92.69 245 LEU A CA 1
ATOM 1909 C C . LEU A 1 245 ? 21.412 -2.828 -18.516 1.00 92.69 245 LEU A C 1
ATOM 1911 O O . LEU A 1 245 ? 22.581 -3.062 -18.208 1.00 92.69 245 LEU A O 1
ATOM 1915 N N . VAL A 1 246 ? 20.721 -1.826 -17.973 1.00 94.62 246 VAL A N 1
ATOM 1916 C CA . VAL A 1 246 ? 21.300 -0.930 -16.965 1.00 94.62 246 VAL A CA 1
ATOM 1917 C C . VAL A 1 246 ? 21.659 -1.688 -15.689 1.00 94.62 246 VAL A C 1
ATOM 1919 O O . VAL A 1 246 ? 20.959 -2.611 -15.277 1.00 94.62 246 VAL A O 1
ATOM 1922 N N . ARG A 1 247 ? 22.771 -1.324 -15.066 1.00 94.25 247 ARG A N 1
ATOM 1923 C CA . ARG A 1 247 ? 23.236 -1.835 -13.778 1.00 94.25 247 ARG A CA 1
ATOM 1924 C C . ARG A 1 247 ? 23.745 -0.677 -12.947 1.00 94.25 247 ARG A C 1
ATOM 1926 O O . ARG A 1 247 ? 24.227 0.313 -13.494 1.00 94.25 247 ARG A O 1
ATOM 1933 N N . TRP A 1 248 ? 23.654 -0.822 -11.635 1.00 94.12 248 TRP A N 1
ATOM 1934 C CA . TRP A 1 248 ? 24.177 0.171 -10.714 1.00 94.12 248 TRP A CA 1
ATOM 1935 C C . TRP A 1 248 ? 25.258 -0.453 -9.840 1.00 94.12 248 TRP A C 1
ATOM 1937 O O . TRP A 1 248 ? 24.993 -1.337 -9.029 1.00 94.12 248 TRP A O 1
ATOM 1947 N N . ASN A 1 249 ? 26.490 0.018 -10.019 1.00 89.69 249 ASN A N 1
ATOM 1948 C CA . ASN A 1 249 ? 27.619 -0.317 -9.165 1.00 89.69 249 ASN A CA 1
ATOM 1949 C C . ASN A 1 249 ? 27.619 0.630 -7.964 1.00 89.69 249 ASN A C 1
ATOM 1951 O O . ASN A 1 249 ? 28.234 1.697 -7.977 1.00 89.69 249 ASN A O 1
ATOM 1955 N N . HIS A 1 250 ? 26.879 0.255 -6.932 1.00 89.19 250 HIS A N 1
ATOM 1956 C CA . HIS A 1 250 ? 26.722 1.061 -5.738 1.00 89.19 250 HIS A CA 1
ATOM 1957 C C . HIS A 1 250 ? 27.980 0.996 -4.851 1.00 89.19 250 HIS A C 1
ATOM 1959 O O . HIS A 1 250 ? 28.439 -0.108 -4.546 1.00 89.19 250 HIS A O 1
ATOM 1965 N N . PRO A 1 251 ? 28.499 2.128 -4.331 1.00 81.88 251 PRO A N 1
ATOM 1966 C CA . PRO A 1 251 ? 29.740 2.142 -3.548 1.00 81.88 251 PRO A CA 1
ATOM 1967 C C . PRO A 1 251 ? 29.702 1.262 -2.292 1.00 81.88 251 PRO A C 1
ATOM 1969 O O . PRO A 1 251 ? 30.649 0.536 -2.018 1.00 81.88 251 PRO A O 1
ATOM 1972 N N . GLN A 1 252 ? 28.602 1.312 -1.531 1.00 80.56 252 GLN A N 1
ATOM 1973 C CA . GLN A 1 252 ? 28.436 0.495 -0.322 1.00 80.56 252 GLN A CA 1
ATOM 1974 C C . GLN A 1 252 ? 27.727 -0.848 -0.561 1.00 80.56 252 GLN A C 1
ATOM 1976 O O . GLN A 1 252 ? 28.029 -1.821 0.121 1.00 80.56 252 GLN A O 1
ATOM 1981 N N . ARG A 1 253 ? 26.759 -0.911 -1.488 1.00 76.44 253 ARG A N 1
ATOM 1982 C CA . ARG A 1 253 ? 25.888 -2.087 -1.687 1.00 76.44 253 ARG A CA 1
ATOM 1983 C C . ARG A 1 253 ? 26.380 -3.031 -2.783 1.00 76.44 253 ARG A C 1
ATOM 1985 O O . ARG A 1 253 ? 25.803 -4.096 -2.969 1.00 76.44 253 ARG A O 1
ATOM 1992 N N . GLY A 1 254 ? 27.432 -2.650 -3.501 1.00 84.06 254 GLY A N 1
ATOM 1993 C CA . GLY A 1 254 ? 27.934 -3.410 -4.632 1.00 84.06 254 GLY A CA 1
ATOM 1994 C C . GLY A 1 254 ? 26.959 -3.385 -5.806 1.00 84.06 254 GLY A C 1
ATOM 1995 O O . GLY A 1 254 ? 26.353 -2.364 -6.120 1.00 84.06 254 GLY A O 1
ATOM 1996 N N . PHE A 1 255 ? 26.840 -4.511 -6.493 1.00 85.94 255 PHE A N 1
ATOM 1997 C CA . PHE A 1 255 ? 26.093 -4.602 -7.739 1.00 85.94 255 PHE A CA 1
ATOM 1998 C C . PHE A 1 255 ? 24.580 -4.687 -7.505 1.00 85.94 255 PHE A C 1
ATOM 2000 O O . PHE A 1 255 ? 24.097 -5.635 -6.886 1.00 85.94 255 PHE A O 1
ATOM 2007 N N . LEU A 1 256 ? 23.832 -3.734 -8.062 1.00 84.94 256 LEU A N 1
ATOM 2008 C CA . LEU A 1 256 ? 22.372 -3.696 -8.017 1.00 84.94 256 LEU A CA 1
ATOM 2009 C C . LEU A 1 256 ? 21.778 -3.907 -9.415 1.00 84.94 256 LEU A C 1
ATOM 2011 O O . LEU A 1 256 ? 22.165 -3.261 -10.399 1.00 84.94 256 LEU A O 1
ATOM 2015 N N . ALA A 1 257 ? 20.809 -4.818 -9.485 1.00 84.69 257 ALA A N 1
ATOM 2016 C CA . ALA A 1 257 ? 20.054 -5.133 -10.692 1.00 84.69 257 ALA A CA 1
ATOM 2017 C C . ALA A 1 257 ? 18.836 -4.190 -10.870 1.00 84.69 257 ALA A C 1
ATOM 2019 O O . ALA A 1 257 ? 18.396 -3.571 -9.897 1.00 84.69 257 ALA A O 1
ATOM 2020 N N . PRO A 1 258 ? 18.302 -4.031 -12.102 1.00 85.31 258 PRO A N 1
ATOM 2021 C CA . PRO A 1 258 ? 17.234 -3.072 -12.413 1.00 85.31 258 PRO A CA 1
ATOM 2022 C C . PRO A 1 258 ? 15.989 -3.187 -11.535 1.00 85.31 258 PRO A C 1
ATOM 2024 O O . PRO A 1 258 ? 15.430 -2.179 -11.119 1.00 85.31 258 PRO A O 1
ATOM 2027 N N . ASP A 1 259 ? 15.570 -4.405 -11.213 1.00 81.00 259 ASP A N 1
ATOM 2028 C CA . ASP A 1 259 ? 14.424 -4.717 -10.354 1.00 81.00 259 ASP A CA 1
ATOM 2029 C C . ASP A 1 259 ? 14.518 -4.074 -8.960 1.00 81.00 259 ASP A C 1
ATOM 2031 O O . ASP A 1 259 ? 13.501 -3.804 -8.318 1.00 81.00 259 ASP A O 1
ATOM 2035 N N . GLN A 1 260 ? 15.733 -3.765 -8.508 1.00 79.19 260 GLN A N 1
ATOM 2036 C CA . GLN A 1 260 ? 15.976 -3.176 -7.197 1.00 79.19 260 GLN A CA 1
ATOM 2037 C C . GLN A 1 260 ? 15.873 -1.646 -7.191 1.00 79.19 260 GLN A C 1
ATOM 2039 O O . GLN A 1 260 ? 15.556 -1.082 -6.146 1.00 79.19 260 GLN A O 1
ATOM 2044 N N . PHE A 1 261 ? 16.114 -0.963 -8.320 1.00 87.31 261 PHE A N 1
ATOM 2045 C CA . PHE A 1 261 ? 16.178 0.508 -8.360 1.00 87.31 261 PHE A CA 1
ATOM 2046 C C . PHE A 1 261 ? 15.280 1.183 -9.403 1.00 87.31 261 PHE A C 1
ATOM 2048 O O . PHE A 1 261 ? 14.992 2.368 -9.253 1.00 87.31 261 PHE A O 1
ATOM 2055 N N . ILE A 1 262 ? 14.787 0.474 -10.423 1.00 86.19 262 ILE A N 1
ATOM 2056 C CA . ILE A 1 262 ? 13.839 1.039 -11.398 1.00 86.19 262 ILE A CA 1
ATOM 2057 C C . ILE A 1 262 ? 12.524 1.470 -10.728 1.00 86.19 262 ILE A C 1
ATOM 2059 O O . ILE A 1 262 ? 12.135 2.618 -10.946 1.00 86.19 262 ILE A O 1
ATOM 2063 N N . PRO A 1 263 ? 11.887 0.672 -9.842 1.00 78.62 263 PRO A N 1
ATOM 2064 C CA . PRO A 1 263 ? 10.683 1.128 -9.136 1.00 78.62 263 PRO A CA 1
ATOM 2065 C C . PRO A 1 263 ? 10.942 2.385 -8.293 1.00 78.62 263 PRO A C 1
ATOM 2067 O O . PRO A 1 263 ? 10.135 3.310 -8.252 1.00 78.62 263 PRO A O 1
ATOM 2070 N N . LEU A 1 264 ? 12.126 2.469 -7.675 1.00 81.50 264 LEU A N 1
ATOM 2071 C CA . LEU A 1 264 ? 12.539 3.642 -6.904 1.00 81.50 264 LEU A CA 1
ATOM 2072 C C . LEU A 1 264 ? 12.712 4.873 -7.798 1.00 81.50 264 LEU A C 1
ATOM 2074 O O . LEU A 1 264 ? 12.353 5.977 -7.388 1.00 81.50 264 LEU A O 1
ATOM 2078 N N . ALA A 1 265 ? 13.236 4.687 -9.013 1.00 84.25 265 ALA A N 1
ATOM 2079 C CA . ALA A 1 265 ? 13.362 5.742 -10.009 1.00 84.25 265 ALA A CA 1
ATOM 2080 C C . ALA A 1 265 ? 11.991 6.264 -10.457 1.00 84.25 265 ALA A C 1
ATOM 2082 O O . ALA A 1 265 ? 11.818 7.470 -10.627 1.00 84.25 265 ALA A O 1
ATOM 2083 N N . GLU A 1 266 ? 11.014 5.378 -10.637 1.00 79.00 266 GLU A N 1
ATOM 2084 C CA . GLU A 1 266 ? 9.650 5.740 -11.030 1.00 79.00 266 GLU A CA 1
ATOM 2085 C C . GLU A 1 266 ? 8.922 6.507 -9.926 1.00 79.00 266 GLU A C 1
ATOM 2087 O O . GLU A 1 266 ? 8.356 7.571 -10.195 1.00 79.00 266 GLU A O 1
ATOM 2092 N N . ASP A 1 267 ? 9.000 6.022 -8.686 1.00 73.81 267 ASP A N 1
ATOM 2093 C CA . ASP A 1 267 ? 8.445 6.693 -7.508 1.00 73.81 267 ASP A CA 1
ATOM 2094 C C . ASP A 1 267 ? 9.057 8.082 -7.289 1.00 73.81 267 ASP A C 1
ATOM 2096 O O . ASP A 1 267 ? 8.363 9.030 -6.930 1.00 73.81 267 ASP A O 1
ATOM 2100 N N . ALA A 1 268 ? 10.377 8.203 -7.468 1.00 76.81 268 ALA A N 1
ATOM 2101 C CA . ALA A 1 268 ? 11.119 9.435 -7.208 1.00 76.81 268 ALA A CA 1
ATOM 2102 C C . ALA A 1 268 ? 11.100 10.428 -8.385 1.00 76.81 268 ALA A C 1
ATOM 2104 O O . ALA A 1 268 ? 11.760 11.469 -8.311 1.00 76.81 268 ALA A O 1
ATOM 2105 N N . GLY A 1 269 ? 10.404 10.105 -9.483 1.00 80.50 269 GLY A N 1
ATOM 2106 C CA . GLY A 1 269 ? 10.390 10.922 -10.702 1.00 80.50 269 GLY A CA 1
ATOM 2107 C C . GLY A 1 269 ? 11.744 10.985 -11.427 1.00 80.50 269 GLY A C 1
ATOM 2108 O O . GLY A 1 269 ? 11.983 11.889 -12.220 1.00 80.50 269 GLY A O 1
ATOM 2109 N N . LEU A 1 270 ? 12.646 10.040 -11.156 1.00 86.31 270 LEU A N 1
ATOM 2110 C CA . LEU A 1 270 ? 13.986 9.945 -11.747 1.00 86.31 270 LEU A CA 1
ATOM 2111 C C . LEU A 1 270 ? 14.030 9.094 -13.023 1.00 86.31 270 LEU A C 1
ATOM 2113 O O . LEU A 1 270 ? 15.070 9.043 -13.678 1.00 86.31 270 LEU A O 1
ATOM 2117 N N . ILE A 1 271 ? 12.923 8.445 -13.398 1.00 86.56 271 ILE A N 1
ATOM 2118 C CA . ILE A 1 271 ? 12.880 7.556 -14.567 1.00 86.56 271 ILE A CA 1
ATOM 2119 C C . ILE A 1 271 ? 13.192 8.286 -15.883 1.00 86.56 271 ILE A C 1
ATOM 2121 O O . ILE A 1 271 ? 13.883 7.742 -16.734 1.00 86.56 271 ILE A O 1
ATOM 2125 N N . GLY A 1 272 ? 12.761 9.542 -16.039 1.00 85.75 272 GLY A N 1
ATOM 2126 C CA . GLY A 1 272 ? 13.112 10.381 -17.192 1.00 85.75 272 GLY A CA 1
ATOM 2127 C C . GLY A 1 272 ? 14.626 10.594 -17.317 1.00 85.75 272 GLY A C 1
ATOM 2128 O O . GLY A 1 272 ? 15.213 10.164 -18.315 1.00 85.75 272 GLY A O 1
ATOM 2129 N N . PRO A 1 273 ? 15.283 11.205 -16.312 1.00 86.81 273 PRO A N 1
ATOM 2130 C CA . PRO A 1 273 ? 16.737 11.369 -16.290 1.00 86.81 273 PRO A CA 1
ATOM 2131 C C . PRO A 1 273 ? 17.520 10.063 -16.487 1.00 86.81 273 PRO A C 1
ATOM 2133 O O . PRO A 1 273 ? 18.488 10.038 -17.248 1.00 86.81 273 PRO A O 1
ATOM 2136 N N . LEU A 1 274 ? 17.084 8.970 -15.853 1.00 89.56 274 LEU A N 1
ATOM 2137 C CA . LEU A 1 274 ? 17.716 7.659 -15.997 1.00 89.56 274 LEU A CA 1
ATOM 2138 C C . LEU A 1 274 ? 17.631 7.144 -17.438 1.00 89.56 274 LEU A C 1
ATOM 2140 O O . LEU A 1 274 ? 18.643 6.740 -18.007 1.00 89.56 274 LEU A O 1
ATOM 2144 N N . THR A 1 275 ? 16.453 7.212 -18.055 1.00 89.19 275 THR A N 1
ATOM 2145 C CA . THR A 1 275 ? 16.243 6.805 -19.449 1.00 89.19 275 THR A CA 1
ATOM 2146 C C . THR A 1 275 ? 17.104 7.614 -20.415 1.00 89.19 275 THR A C 1
ATOM 2148 O O . THR A 1 275 ? 17.727 7.047 -21.313 1.00 89.19 275 THR A O 1
ATOM 2151 N N . HIS A 1 276 ? 17.225 8.926 -20.199 1.00 86.62 276 HIS A N 1
ATOM 2152 C CA . HIS A 1 276 ? 18.115 9.776 -20.993 1.00 86.62 276 HIS A CA 1
ATOM 2153 C C . HIS A 1 276 ? 19.584 9.362 -20.866 1.00 86.62 276 HIS A C 1
ATOM 2155 O O . HIS A 1 276 ? 20.312 9.353 -21.862 1.00 86.62 276 HIS A O 1
ATOM 2161 N N . TRP A 1 277 ? 20.028 9.017 -19.655 1.00 90.00 277 TRP A N 1
ATOM 2162 C CA . TRP A 1 277 ? 21.377 8.506 -19.426 1.00 90.00 277 TRP A CA 1
ATOM 2163 C C . TRP A 1 277 ? 21.594 7.170 -20.155 1.00 90.00 277 TRP A C 1
ATOM 2165 O O . TRP A 1 277 ? 22.550 7.045 -20.921 1.00 90.00 277 TRP A O 1
ATOM 2175 N N . VAL A 1 278 ? 20.670 6.210 -20.010 1.00 91.88 278 VAL A N 1
ATOM 2176 C CA . VAL A 1 278 ? 20.754 4.885 -20.653 1.00 91.88 278 VAL A CA 1
ATOM 2177 C C . VAL A 1 278 ? 20.828 5.016 -22.173 1.00 91.88 278 VAL A C 1
ATOM 2179 O O . VAL A 1 278 ? 21.717 4.433 -22.788 1.00 91.88 278 VAL A O 1
ATOM 2182 N N . LEU A 1 279 ? 19.941 5.807 -22.784 1.00 89.19 279 LEU A N 1
ATOM 2183 C CA . LEU A 1 279 ? 19.901 5.992 -24.238 1.00 89.19 279 LEU A CA 1
ATOM 2184 C C . LEU A 1 279 ? 21.186 6.629 -24.771 1.00 89.19 279 LEU A C 1
ATOM 2186 O O . LEU A 1 279 ? 21.726 6.178 -25.780 1.00 89.19 279 LEU A O 1
ATOM 2190 N N . ARG A 1 280 ? 21.708 7.647 -24.081 1.00 87.50 280 ARG A N 1
ATOM 2191 C CA . ARG A 1 280 ? 22.965 8.302 -24.460 1.00 87.50 280 ARG A CA 1
ATOM 2192 C C . ARG A 1 280 ? 24.135 7.319 -24.435 1.00 87.50 280 ARG A C 1
ATOM 2194 O O . ARG A 1 280 ? 24.890 7.253 -25.403 1.00 87.50 280 ARG A O 1
ATOM 2201 N N . THR A 1 281 ? 24.263 6.545 -23.359 1.00 90.38 281 THR A N 1
ATOM 2202 C CA . THR A 1 281 ? 25.345 5.564 -23.188 1.00 90.38 281 THR A CA 1
ATOM 2203 C C . THR A 1 281 ? 25.221 4.414 -24.190 1.00 90.38 281 THR A C 1
ATOM 2205 O O . THR A 1 281 ? 26.212 4.023 -24.805 1.00 90.38 281 THR A O 1
ATOM 2208 N N . ALA A 1 282 ? 24.002 3.923 -24.426 1.00 91.31 282 ALA A N 1
ATOM 2209 C CA . ALA A 1 282 ? 23.707 2.879 -25.405 1.00 91.31 282 ALA A CA 1
ATOM 2210 C C . ALA A 1 282 ? 24.084 3.311 -26.833 1.00 91.31 282 ALA A C 1
ATOM 2212 O O . ALA A 1 282 ? 24.789 2.592 -27.542 1.00 91.31 282 ALA A O 1
ATOM 2213 N N . LEU A 1 283 ? 23.681 4.519 -27.242 1.00 88.44 283 LEU A N 1
ATOM 2214 C CA . LEU A 1 283 ? 24.012 5.067 -28.559 1.00 88.44 283 LEU A CA 1
ATOM 2215 C C . LEU A 1 283 ? 25.521 5.279 -28.726 1.00 88.44 283 LEU A C 1
ATOM 2217 O O . LEU A 1 283 ? 26.075 4.905 -29.760 1.00 88.44 283 LEU A O 1
ATOM 2221 N N . ALA A 1 284 ? 26.201 5.807 -27.704 1.00 87.62 284 ALA A N 1
ATOM 2222 C CA . ALA A 1 284 ? 27.655 5.956 -27.722 1.00 87.62 284 ALA A CA 1
ATOM 2223 C C . ALA A 1 284 ? 28.364 4.600 -27.896 1.00 87.62 284 ALA A C 1
ATOM 2225 O O . ALA A 1 284 ? 29.266 4.478 -28.729 1.00 87.62 284 ALA A O 1
ATOM 2226 N N . GLN A 1 285 ? 27.922 3.560 -27.179 1.00 90.44 285 GLN A N 1
ATOM 2227 C CA . GLN A 1 285 ? 28.476 2.215 -27.337 1.00 90.44 285 GLN A CA 1
ATOM 2228 C C . GLN A 1 285 ? 28.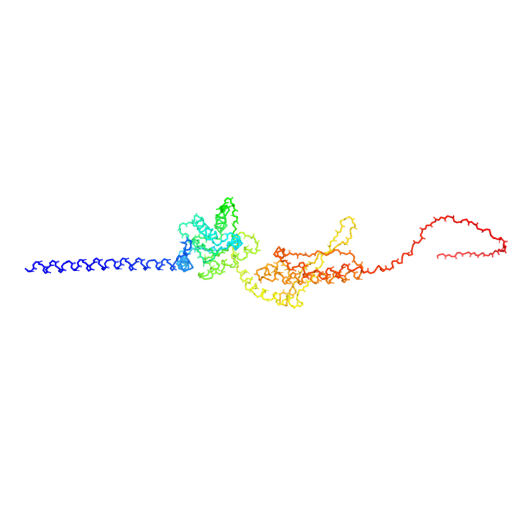204 1.645 -28.733 1.00 90.44 285 GLN A C 1
ATOM 2230 O O . GLN A 1 285 ? 29.100 1.066 -29.351 1.00 90.44 285 GLN A O 1
ATOM 2235 N N . LEU A 1 286 ? 26.989 1.819 -29.257 1.00 87.38 286 LEU A N 1
ATOM 2236 C CA . LEU A 1 286 ? 26.628 1.344 -30.591 1.00 87.38 286 LEU A CA 1
ATOM 2237 C C . LEU A 1 286 ? 27.518 1.974 -31.675 1.00 87.38 286 LEU A C 1
ATOM 2239 O O . LEU A 1 286 ? 27.964 1.280 -32.588 1.00 87.38 286 LEU A O 1
ATOM 2243 N N . MET A 1 287 ? 27.854 3.261 -31.541 1.00 84.44 287 MET A N 1
ATOM 2244 C CA . MET A 1 287 ? 28.788 3.945 -32.443 1.00 84.44 287 MET A CA 1
ATOM 2245 C C . MET A 1 287 ? 30.208 3.360 -32.384 1.00 84.44 287 MET A C 1
ATOM 2247 O O . MET A 1 287 ? 30.874 3.266 -33.418 1.00 84.44 287 MET A O 1
ATOM 2251 N N . ILE A 1 288 ? 30.683 2.950 -31.203 1.00 87.75 288 ILE A N 1
ATOM 2252 C CA . ILE A 1 288 ? 31.985 2.279 -31.047 1.00 87.75 288 ILE A CA 1
ATOM 2253 C C . ILE A 1 288 ? 31.971 0.924 -31.761 1.00 87.75 288 ILE A C 1
ATOM 2255 O O . ILE A 1 288 ? 32.862 0.649 -32.568 1.00 87.75 288 ILE A O 1
ATOM 2259 N N . LEU A 1 289 ? 30.936 0.112 -31.527 1.00 85.38 289 LEU A N 1
ATOM 2260 C CA . LEU A 1 289 ? 30.783 -1.203 -32.159 1.00 85.38 289 LEU A CA 1
ATOM 2261 C C . LEU A 1 289 ? 30.719 -1.096 -33.690 1.00 85.38 289 LEU A C 1
ATOM 2263 O O . LEU A 1 289 ? 31.348 -1.882 -34.399 1.00 85.38 289 LEU A O 1
ATOM 2267 N N . GLN A 1 290 ? 30.038 -0.073 -34.210 1.00 80.31 290 GLN A N 1
ATOM 2268 C CA . GLN A 1 290 ? 29.979 0.188 -35.647 1.00 80.31 290 GLN A CA 1
ATOM 2269 C C . GLN A 1 290 ? 31.356 0.524 -36.236 1.00 80.31 290 GLN A C 1
ATOM 2271 O O . GLN A 1 290 ? 31.702 0.034 -37.312 1.00 80.31 290 GLN A O 1
ATOM 2276 N N . ARG A 1 291 ? 32.170 1.337 -35.547 1.00 83.38 291 ARG A N 1
ATOM 2277 C CA . ARG A 1 291 ? 33.545 1.648 -35.990 1.00 83.38 291 ARG A CA 1
ATOM 2278 C C . ARG A 1 291 ? 34.436 0.406 -36.026 1.00 83.38 291 ARG A C 1
ATOM 2280 O O . ARG A 1 291 ? 35.357 0.350 -36.832 1.00 83.38 291 ARG A O 1
ATOM 2287 N N . GLN A 1 292 ? 34.127 -0.593 -35.205 1.00 85.75 292 GLN A N 1
ATOM 2288 C CA . GLN A 1 292 ? 34.768 -1.910 -35.203 1.00 85.75 292 GLN A CA 1
ATOM 2289 C C . GLN A 1 292 ? 34.173 -2.876 -36.249 1.00 85.75 292 GLN A C 1
ATOM 2291 O O . GLN A 1 292 ? 34.496 -4.059 -36.252 1.00 85.75 292 GLN A O 1
ATOM 2296 N N . ALA A 1 293 ? 33.330 -2.376 -37.160 1.00 79.25 293 ALA A N 1
ATOM 2297 C CA . ALA A 1 293 ? 32.669 -3.121 -38.231 1.00 79.25 293 ALA A CA 1
ATOM 2298 C C . ALA A 1 293 ? 31.674 -4.204 -37.764 1.00 79.25 293 ALA A C 1
ATOM 2300 O O . ALA A 1 293 ? 31.314 -5.090 -38.544 1.00 79.25 293 ALA A O 1
ATOM 2301 N N . HIS A 1 294 ? 31.165 -4.107 -36.532 1.00 77.81 294 HIS A N 1
ATOM 2302 C CA . HIS A 1 294 ? 30.019 -4.899 -36.098 1.00 77.81 294 HIS A CA 1
ATOM 2303 C C . HIS A 1 294 ? 28.718 -4.246 -36.577 1.00 77.81 294 HIS A C 1
ATOM 2305 O O . HIS A 1 294 ? 28.436 -3.089 -36.269 1.00 77.81 294 HIS A O 1
ATOM 2311 N N . VAL A 1 295 ? 27.911 -4.998 -37.327 1.00 78.75 295 VAL A N 1
ATOM 2312 C CA . VAL A 1 295 ? 26.557 -4.590 -37.726 1.00 78.75 295 VAL A CA 1
ATOM 2313 C C . VAL A 1 295 ? 25.581 -5.282 -36.783 1.00 78.75 295 VAL A C 1
ATOM 2315 O O . VAL A 1 295 ? 25.228 -6.436 -37.000 1.00 78.75 295 VAL A O 1
ATOM 2318 N N . LEU A 1 296 ? 25.217 -4.592 -35.704 1.00 84.06 296 LEU A N 1
ATOM 2319 C CA . LEU A 1 296 ? 24.334 -5.097 -34.653 1.00 84.06 296 LEU A CA 1
ATOM 2320 C C . LEU A 1 296 ? 23.201 -4.105 -34.408 1.00 84.06 296 LEU A C 1
ATOM 2322 O O . LEU A 1 296 ? 23.407 -2.892 -34.472 1.00 84.06 296 LEU A O 1
ATOM 2326 N N . THR A 1 297 ? 22.017 -4.617 -34.092 1.00 88.06 297 THR A N 1
ATOM 2327 C CA . THR A 1 297 ? 20.956 -3.811 -33.480 1.00 88.06 297 THR A CA 1
ATOM 2328 C C . THR A 1 297 ? 21.172 -3.721 -31.971 1.00 88.06 297 THR A C 1
ATOM 2330 O O . THR A 1 297 ? 21.793 -4.596 -31.366 1.00 88.06 297 THR A O 1
ATOM 2333 N N . MET A 1 298 ? 20.677 -2.651 -31.348 1.00 91.44 298 MET A N 1
ATOM 2334 C CA . MET A 1 298 ? 20.667 -2.524 -29.893 1.00 91.44 298 MET A CA 1
ATOM 2335 C C . MET A 1 298 ? 19.247 -2.269 -29.403 1.00 91.44 298 MET A C 1
ATOM 2337 O O . MET A 1 298 ? 18.621 -1.291 -29.811 1.00 91.44 298 MET A O 1
ATOM 2341 N N . ALA A 1 299 ? 18.751 -3.150 -28.539 1.00 92.06 299 ALA A N 1
ATOM 2342 C CA . ALA A 1 299 ? 17.495 -2.969 -27.827 1.00 92.06 299 ALA A CA 1
ATOM 2343 C C . ALA A 1 299 ? 17.752 -2.249 -26.496 1.00 92.06 299 ALA A C 1
ATOM 2345 O O . ALA A 1 299 ? 18.720 -2.551 -25.799 1.00 92.06 299 ALA A O 1
ATOM 2346 N N . VAL A 1 300 ? 16.887 -1.296 -26.149 1.00 90.25 300 VAL A N 1
ATOM 2347 C CA . VAL A 1 300 ? 16.923 -0.559 -24.879 1.00 90.25 300 VAL A CA 1
ATOM 2348 C C . VAL A 1 300 ? 15.525 -0.597 -24.276 1.00 90.25 300 VAL A C 1
ATOM 2350 O O . VAL A 1 300 ? 14.555 -0.263 -24.955 1.00 90.25 300 VAL A O 1
ATOM 2353 N N . ASN A 1 301 ? 15.426 -0.982 -23.005 1.00 87.00 301 ASN A N 1
ATOM 2354 C CA . ASN A 1 301 ? 14.155 -0.992 -22.289 1.00 87.00 301 ASN A CA 1
ATOM 2355 C C . ASN A 1 301 ? 13.752 0.423 -21.868 1.00 87.00 301 ASN A C 1
ATOM 2357 O O . ASN A 1 301 ? 14.565 1.178 -21.335 1.00 87.00 301 ASN A O 1
ATOM 2361 N N . LEU A 1 302 ? 12.482 0.757 -22.082 1.00 80.19 302 LEU A N 1
ATOM 2362 C CA . LEU A 1 302 ? 11.881 2.028 -21.689 1.00 80.19 302 LEU A CA 1
ATOM 2363 C C . LEU A 1 302 ? 10.736 1.759 -20.715 1.00 80.19 302 LEU A C 1
ATOM 2365 O O . LEU A 1 302 ? 9.928 0.859 -20.942 1.00 80.19 302 LEU A O 1
ATOM 2369 N N . SER A 1 303 ? 10.648 2.555 -19.648 1.00 75.50 303 SER A N 1
ATOM 2370 C CA . SER A 1 303 ? 9.465 2.537 -18.782 1.00 75.50 303 SER A CA 1
ATOM 2371 C C . SER A 1 303 ? 8.257 3.073 -19.549 1.00 75.50 303 SER A C 1
ATOM 2373 O O . SER A 1 303 ? 8.378 4.010 -20.344 1.00 75.50 303 SER A O 1
ATOM 2375 N N . ALA A 1 304 ? 7.069 2.537 -19.260 1.00 71.19 304 ALA A N 1
ATOM 2376 C CA . ALA A 1 304 ? 5.814 3.014 -19.836 1.00 71.19 304 ALA A CA 1
ATOM 2377 C C . ALA A 1 304 ? 5.594 4.519 -19.590 1.00 71.19 304 ALA A C 1
ATOM 2379 O O . ALA A 1 304 ? 5.053 5.210 -20.450 1.00 71.19 304 ALA A O 1
ATOM 2380 N N . ARG A 1 305 ? 6.098 5.059 -18.468 1.00 69.12 305 ARG A N 1
ATOM 2381 C CA . ARG A 1 305 ? 6.022 6.497 -18.153 1.00 69.12 305 ARG A CA 1
ATOM 2382 C C . ARG A 1 305 ? 6.816 7.367 -19.130 1.00 69.12 305 ARG A C 1
ATOM 2384 O O . ARG A 1 305 ? 6.454 8.517 -19.344 1.00 69.12 305 ARG A O 1
ATOM 2391 N N . ASN A 1 306 ? 7.869 6.831 -19.753 1.00 67.31 306 ASN A N 1
ATOM 2392 C CA . ASN A 1 306 ? 8.633 7.558 -20.767 1.00 67.31 306 ASN A CA 1
ATOM 2393 C C . ASN A 1 306 ? 7.917 7.622 -22.120 1.00 67.31 306 ASN A C 1
ATOM 2395 O O . ASN A 1 306 ? 8.265 8.468 -22.933 1.00 67.31 306 ASN A O 1
ATOM 2399 N N . LEU A 1 307 ? 6.905 6.785 -22.370 1.00 70.88 307 LEU A N 1
ATOM 2400 C CA . LEU A 1 307 ? 6.130 6.857 -23.613 1.00 70.88 307 LEU A CA 1
ATOM 2401 C C . LEU A 1 307 ? 5.269 8.125 -23.693 1.00 70.88 307 LEU A C 1
ATOM 2403 O O . LEU A 1 307 ? 4.786 8.464 -24.766 1.00 70.88 307 LEU A O 1
ATOM 2407 N N . HIS A 1 308 ? 5.051 8.804 -22.565 1.00 66.94 308 HIS A N 1
ATOM 2408 C CA . HIS A 1 308 ? 4.316 10.069 -22.494 1.00 66.94 308 HIS A CA 1
ATOM 2409 C C . HIS A 1 308 ? 5.257 11.286 -22.502 1.00 66.94 308 HIS A C 1
ATOM 2411 O O . HIS A 1 308 ? 4.792 12.424 -22.507 1.00 66.94 308 HIS A O 1
ATOM 2417 N N . ASP A 1 309 ? 6.577 11.060 -22.510 1.00 71.06 309 ASP A N 1
ATOM 2418 C CA . ASP A 1 309 ? 7.579 12.117 -22.606 1.00 71.06 309 ASP A CA 1
ATOM 2419 C C . ASP A 1 309 ? 7.701 12.588 -24.063 1.00 71.06 309 ASP A C 1
ATOM 2421 O O . ASP A 1 309 ? 8.363 11.970 -24.902 1.00 71.06 309 ASP A O 1
ATOM 2425 N N . MET A 1 310 ? 7.036 13.704 -24.360 1.00 71.31 310 MET A N 1
ATOM 2426 C CA . MET A 1 310 ? 7.019 14.320 -25.688 1.00 71.31 310 MET A CA 1
ATOM 2427 C C . MET A 1 310 ? 8.381 14.897 -26.103 1.00 71.31 310 MET A C 1
ATOM 2429 O O . MET A 1 310 ? 8.599 15.142 -27.292 1.00 71.31 310 MET A O 1
ATOM 2433 N N . GLU A 1 311 ? 9.307 15.105 -25.162 1.00 73.69 311 GLU A N 1
ATOM 2434 C CA . GLU A 1 311 ? 10.646 15.635 -25.442 1.00 73.69 311 GLU A CA 1
ATOM 2435 C C . GLU A 1 311 ? 11.656 14.527 -25.766 1.00 73.69 311 GLU A C 1
ATOM 2437 O O . GLU A 1 311 ? 12.662 14.778 -26.439 1.00 73.69 311 GLU A O 1
ATOM 2442 N N . LEU A 1 312 ? 11.370 13.282 -25.371 1.00 74.44 312 LEU A N 1
ATOM 2443 C CA . LEU A 1 312 ? 12.258 12.135 -25.564 1.00 74.44 312 LEU A CA 1
ATOM 2444 C C . LEU A 1 312 ? 12.688 11.922 -27.033 1.00 74.44 312 LEU A C 1
ATOM 2446 O O . LEU A 1 312 ? 13.884 11.741 -27.277 1.00 74.44 312 LEU A O 1
ATOM 2450 N N . PRO A 1 313 ? 11.803 11.987 -28.053 1.00 77.44 313 PRO A N 1
ATOM 2451 C CA . PRO A 1 313 ? 12.233 11.850 -29.447 1.00 77.44 313 PRO A CA 1
ATOM 2452 C C . PRO A 1 313 ? 13.180 12.974 -29.883 1.00 77.44 313 PRO A C 1
ATOM 2454 O O . PRO A 1 313 ? 14.126 12.743 -30.645 1.00 77.44 313 PRO A O 1
ATOM 2457 N N . ALA A 1 314 ? 12.946 14.197 -29.400 1.00 76.19 314 ALA A N 1
ATOM 2458 C CA . ALA A 1 314 ? 13.777 15.351 -29.715 1.00 76.19 314 ALA A CA 1
ATOM 2459 C C . ALA A 1 314 ? 15.162 15.242 -29.061 1.00 76.19 314 ALA A C 1
ATOM 2461 O O . ALA A 1 314 ? 16.158 15.590 -29.701 1.00 76.19 314 ALA A O 1
ATOM 2462 N N . SER A 1 315 ? 15.246 14.693 -27.844 1.00 72.19 315 SER A N 1
ATOM 2463 C CA . SER A 1 315 ? 16.502 14.553 -27.099 1.00 72.19 315 SER A CA 1
ATOM 2464 C C . SER A 1 315 ? 17.455 13.512 -27.705 1.00 72.19 315 SER A C 1
ATOM 2466 O O . SER A 1 315 ? 18.672 13.714 -27.688 1.00 72.19 315 SER A O 1
ATOM 2468 N N . ILE A 1 316 ? 16.932 12.448 -28.331 1.00 75.19 316 ILE A N 1
ATOM 2469 C CA . ILE A 1 316 ? 17.749 11.405 -28.990 1.00 75.19 316 ILE A CA 1
ATOM 2470 C C . ILE A 1 316 ? 17.993 11.642 -30.486 1.00 75.19 316 ILE A C 1
ATOM 2472 O O . ILE A 1 316 ? 18.931 11.087 -31.065 1.00 75.19 316 ILE A O 1
ATOM 2476 N N . SER A 1 317 ? 17.190 12.492 -31.132 1.00 76.00 317 SER A N 1
ATOM 2477 C CA . SER A 1 317 ? 17.291 12.780 -32.571 1.00 76.00 317 SER A CA 1
ATOM 2478 C C . SER A 1 317 ? 18.689 13.221 -33.047 1.00 76.00 317 SER A C 1
ATOM 2480 O O . SER A 1 317 ? 19.104 12.784 -34.125 1.00 76.00 317 SER A O 1
ATOM 2482 N N . PRO A 1 318 ? 19.449 14.070 -32.323 1.00 73.62 318 PRO A N 1
ATOM 2483 C CA . PRO A 1 318 ? 20.814 14.431 -32.714 1.00 73.62 318 PRO A CA 1
ATOM 2484 C C . PRO A 1 318 ? 21.753 13.220 -32.798 1.00 73.62 318 PRO A C 1
ATOM 2486 O O . PRO A 1 318 ? 22.420 13.044 -33.816 1.00 73.62 318 PRO A O 1
ATOM 2489 N N . ALA A 1 319 ? 21.734 12.347 -31.788 1.00 68.75 319 ALA A N 1
ATOM 2490 C CA . ALA A 1 319 ? 22.572 11.150 -31.739 1.00 68.75 319 ALA A CA 1
ATOM 2491 C C . ALA A 1 319 ? 22.174 10.127 -32.821 1.00 68.75 319 ALA A C 1
ATOM 2493 O O . ALA A 1 319 ? 23.028 9.574 -33.514 1.00 68.75 319 ALA A O 1
ATOM 2494 N N . CYS A 1 320 ? 20.872 9.952 -33.075 1.00 70.44 320 CYS A N 1
ATOM 2495 C CA . CYS A 1 320 ? 20.382 9.116 -34.177 1.00 70.44 320 CYS A CA 1
ATOM 2496 C C . CYS A 1 320 ? 20.783 9.655 -35.565 1.00 70.44 320 CYS A C 1
ATOM 2498 O O . CYS A 1 320 ? 21.034 8.880 -36.490 1.00 70.44 320 CYS A O 1
ATOM 2500 N N . ARG A 1 321 ? 20.845 10.983 -35.739 1.00 71.75 321 ARG A N 1
ATOM 2501 C CA . ARG A 1 321 ? 21.313 11.611 -36.988 1.00 71.75 321 ARG A CA 1
ATOM 2502 C C . ARG A 1 321 ? 22.805 11.402 -37.215 1.00 71.75 321 ARG A C 1
ATOM 2504 O O . ARG A 1 321 ? 23.214 11.223 -38.359 1.00 71.75 321 ARG A O 1
ATOM 2511 N N . GLU A 1 322 ? 23.597 11.403 -36.150 1.00 65.44 322 GLU A N 1
ATOM 2512 C CA . GLU A 1 322 ? 25.018 11.067 -36.219 1.00 65.44 322 GLU A CA 1
ATOM 2513 C C . GLU A 1 322 ? 25.225 9.599 -36.625 1.00 65.44 322 GLU A C 1
ATOM 2515 O O . GLU A 1 322 ? 26.028 9.325 -37.516 1.00 65.44 322 GLU A O 1
ATOM 2520 N N . TRP A 1 323 ? 24.413 8.683 -36.083 1.00 65.00 323 TRP A N 1
ATOM 2521 C CA . TRP A 1 323 ? 24.400 7.265 -36.466 1.00 65.00 323 TRP A CA 1
ATOM 2522 C C . TRP A 1 323 ? 24.030 7.025 -37.941 1.00 65.00 323 TRP A C 1
ATOM 2524 O O . TRP A 1 323 ? 24.651 6.204 -38.614 1.00 65.00 323 TRP A O 1
ATOM 2534 N N . ARG A 1 324 ? 23.059 7.770 -38.493 1.00 62.34 324 ARG A N 1
ATOM 2535 C CA . ARG A 1 324 ? 22.634 7.627 -39.904 1.00 62.34 324 ARG A CA 1
ATOM 2536 C C . ARG A 1 324 ? 23.660 8.115 -40.934 1.00 62.34 324 ARG A C 1
ATOM 2538 O O . ARG A 1 324 ? 23.425 7.932 -42.129 1.00 62.34 324 ARG A O 1
ATOM 2545 N N . ARG A 1 325 ? 24.772 8.745 -40.536 1.00 55.09 325 ARG A N 1
ATOM 2546 C CA . ARG A 1 325 ? 25.814 9.132 -41.499 1.00 55.09 325 ARG A CA 1
ATOM 2547 C C . ARG A 1 325 ? 26.522 7.867 -42.001 1.00 55.09 325 ARG A C 1
ATOM 2549 O O . ARG A 1 325 ? 27.111 7.158 -41.188 1.00 55.09 325 ARG A O 1
ATOM 2556 N N . PRO A 1 326 ? 26.512 7.570 -43.314 1.00 48.38 326 PRO A N 1
ATOM 2557 C CA . PRO A 1 326 ? 27.191 6.392 -43.830 1.00 48.38 326 PRO A CA 1
ATOM 2558 C C . PRO A 1 326 ? 28.694 6.525 -43.573 1.00 48.38 326 PRO A C 1
ATOM 2560 O O . PRO A 1 326 ? 29.385 7.337 -44.192 1.00 48.38 326 PRO A O 1
ATOM 2563 N N . THR A 1 327 ? 29.215 5.716 -42.652 1.00 51.22 327 THR A N 1
ATOM 2564 C CA . THR A 1 327 ? 30.645 5.420 -42.574 1.00 51.22 327 THR A CA 1
ATOM 2565 C C . THR A 1 327 ? 31.057 4.851 -43.927 1.00 51.22 327 THR A C 1
ATOM 2567 O O . THR A 1 327 ? 30.535 3.812 -44.335 1.00 51.22 327 THR A O 1
ATOM 2570 N N . ARG A 1 328 ? 31.927 5.572 -44.654 1.00 41.81 328 ARG A N 1
ATOM 2571 C CA . ARG A 1 328 ? 32.446 5.177 -45.976 1.00 41.81 328 ARG A CA 1
ATOM 2572 C C . ARG A 1 328 ? 32.760 3.673 -45.998 1.00 41.81 328 ARG A C 1
ATOM 2574 O O . ARG A 1 328 ? 33.398 3.198 -45.057 1.00 41.81 328 ARG A O 1
ATOM 2581 N N . PRO A 1 329 ? 32.373 2.931 -47.051 1.00 40.59 329 PRO A N 1
ATOM 2582 C CA . PRO A 1 329 ? 32.733 1.528 -47.148 1.00 40.59 329 PRO A CA 1
ATOM 2583 C C . PRO A 1 329 ? 34.259 1.417 -47.193 1.00 40.59 329 PRO A C 1
ATOM 2585 O O . PRO A 1 329 ? 34.917 1.978 -48.070 1.00 40.59 329 PRO A O 1
ATOM 2588 N N . HIS A 1 330 ? 34.827 0.713 -46.219 1.00 37.25 330 HIS A N 1
ATOM 2589 C CA . HIS A 1 330 ? 36.217 0.285 -46.273 1.00 37.25 330 HIS A CA 1
ATOM 2590 C C . HIS A 1 330 ? 36.339 -0.692 -47.459 1.00 37.25 330 HIS A C 1
ATOM 2592 O O . HIS A 1 330 ? 35.513 -1.608 -47.551 1.00 37.25 330 HIS A O 1
ATOM 2598 N N . PRO A 1 331 ? 37.278 -0.507 -48.408 1.00 35.88 331 PRO A N 1
ATOM 2599 C CA . PRO A 1 331 ? 37.375 -1.390 -49.561 1.00 35.88 331 PRO A CA 1
ATOM 2600 C C . PRO A 1 331 ? 37.716 -2.803 -49.081 1.00 35.88 331 PRO A C 1
ATOM 2602 O O . PRO A 1 331 ? 38.828 -3.073 -48.630 1.00 35.88 331 PRO A O 1
ATOM 2605 N N . ARG A 1 332 ? 36.744 -3.718 -49.173 1.00 34.22 332 ARG A N 1
ATOM 2606 C CA . ARG A 1 332 ? 37.003 -5.152 -49.042 1.00 34.22 332 ARG A CA 1
ATOM 2607 C C . ARG A 1 332 ? 37.860 -5.570 -50.232 1.00 34.22 332 ARG A C 1
ATOM 2609 O O . ARG A 1 332 ? 37.354 -5.729 -51.339 1.00 34.22 332 ARG A O 1
ATOM 2616 N N . ASN A 1 333 ? 39.155 -5.760 -49.998 1.00 36.06 333 ASN A N 1
ATOM 2617 C CA . ASN A 1 333 ? 40.020 -6.506 -50.903 1.00 36.06 333 ASN A CA 1
ATOM 2618 C C . ASN A 1 333 ? 39.578 -7.979 -50.902 1.00 36.06 333 ASN A C 1
ATOM 2620 O O . ASN A 1 333 ? 40.132 -8.804 -50.184 1.00 36.06 333 ASN A O 1
ATOM 2624 N N . HIS A 1 334 ? 38.582 -8.319 -51.721 1.00 36.88 334 HIS A N 1
ATOM 2625 C CA . HIS A 1 334 ? 38.377 -9.698 -52.151 1.00 36.88 334 HIS A CA 1
ATOM 2626 C C . HIS A 1 334 ? 39.349 -9.992 -53.298 1.00 36.88 334 HIS A C 1
ATOM 2628 O O . HIS A 1 334 ? 39.064 -9.753 -54.472 1.00 36.88 334 HIS A O 1
ATOM 2634 N N . ARG A 1 335 ? 40.524 -10.527 -52.949 1.00 40.00 335 ARG A N 1
ATOM 2635 C CA . ARG A 1 335 ? 41.236 -11.440 -53.846 1.00 40.00 335 ARG A CA 1
ATOM 2636 C C . ARG A 1 335 ? 40.514 -12.776 -53.775 1.00 40.00 335 ARG A C 1
ATOM 2638 O O . ARG A 1 335 ? 40.790 -13.559 -52.886 1.00 40.00 335 ARG A O 1
ATOM 2645 N N . GLU A 1 336 ? 39.613 -13.002 -54.716 1.00 38.09 336 GLU A N 1
ATOM 2646 C CA . GLU A 1 336 ? 39.204 -14.335 -55.157 1.00 38.09 336 GLU A CA 1
ATOM 2647 C C . GLU A 1 336 ? 38.570 -14.174 -56.543 1.00 38.09 336 GLU A C 1
ATOM 2649 O O . GLU A 1 336 ? 37.376 -13.945 -56.703 1.00 38.09 336 GLU A O 1
ATOM 2654 N N . ARG A 1 337 ? 39.414 -14.198 -57.583 1.00 33.78 337 ARG A N 1
ATOM 2655 C CA . ARG A 1 337 ? 38.958 -14.442 -58.954 1.00 33.78 337 ARG A CA 1
ATOM 2656 C C . ARG A 1 337 ? 39.158 -15.921 -59.244 1.00 33.78 337 ARG A C 1
ATOM 2658 O O . ARG A 1 337 ? 40.215 -16.321 -59.717 1.00 33.78 337 ARG A O 1
ATOM 2665 N N . GLY A 1 338 ? 38.126 -16.708 -58.976 1.00 37.16 338 GLY A N 1
ATOM 2666 C CA . GLY A 1 338 ? 37.876 -17.947 -59.691 1.00 37.16 338 GLY A CA 1
ATOM 2667 C C . GLY A 1 338 ? 36.758 -17.692 -60.690 1.00 37.16 338 GLY A C 1
ATOM 2668 O O . GLY A 1 338 ? 35.605 -17.646 -60.298 1.00 37.16 338 GLY A O 1
ATOM 2669 N N . HIS A 1 339 ? 37.088 -17.508 -61.966 1.00 35.78 339 HIS A N 1
ATOM 2670 C CA . HIS A 1 339 ? 36.183 -17.860 -63.057 1.00 35.78 339 HIS A CA 1
ATOM 2671 C C . HIS A 1 339 ? 37.004 -18.150 -64.305 1.00 35.78 339 HIS A C 1
ATOM 2673 O O . HIS A 1 339 ? 37.618 -17.267 -64.903 1.00 35.78 339 HIS A O 1
ATOM 2679 N N . GLY A 1 340 ? 37.011 -19.431 -64.668 1.00 35.97 340 GLY A N 1
ATOM 2680 C CA . GLY A 1 340 ? 37.413 -19.871 -65.984 1.00 35.97 340 GLY A CA 1
ATOM 2681 C C . GLY A 1 340 ? 36.439 -19.354 -67.036 1.00 35.97 340 GLY A C 1
ATOM 2682 O O . GLY A 1 340 ? 35.226 -19.470 -66.889 1.00 35.97 340 GLY A O 1
ATOM 2683 N N . GLN A 1 341 ? 37.000 -18.835 -68.120 1.00 31.36 341 GLN A N 1
ATOM 2684 C CA . GLN A 1 341 ? 36.487 -19.023 -69.470 1.00 31.36 341 GLN A CA 1
ATOM 2685 C C . GLN A 1 341 ? 37.683 -19.008 -70.438 1.00 31.36 341 GLN A C 1
ATOM 2687 O O . GLN A 1 341 ? 38.657 -18.288 -70.201 1.00 31.36 341 GLN A O 1
ATOM 2692 N N . PRO A 1 342 ? 37.656 -19.831 -71.500 1.00 35.56 342 PRO A N 1
ATOM 2693 C CA . PRO A 1 342 ? 38.828 -20.123 -72.311 1.00 35.56 342 PRO A CA 1
ATOM 2694 C C . PRO A 1 342 ? 39.069 -19.001 -73.323 1.00 35.56 342 PRO A C 1
ATOM 2696 O O . PRO A 1 342 ? 38.298 -18.820 -74.267 1.00 35.56 342 PRO A O 1
ATOM 2699 N N . GLN A 1 343 ? 40.163 -18.255 -73.159 1.00 33.12 343 GLN A N 1
ATOM 2700 C CA . GLN A 1 343 ? 40.630 -17.343 -74.197 1.00 33.12 343 GLN A CA 1
ATOM 2701 C C . GLN A 1 343 ? 41.517 -18.069 -75.209 1.00 33.12 343 GLN A C 1
ATOM 2703 O O . GLN A 1 343 ? 42.421 -18.840 -74.889 1.00 33.12 343 GLN A O 1
ATOM 2708 N N . ARG A 1 344 ? 41.172 -17.807 -76.467 1.00 31.53 344 ARG A N 1
ATOM 2709 C CA . ARG A 1 344 ? 41.768 -18.296 -77.703 1.00 31.53 344 ARG A CA 1
ATOM 2710 C C . ARG A 1 344 ? 43.287 -18.100 -77.719 1.00 31.53 344 ARG A C 1
ATOM 2712 O O . ARG A 1 344 ? 43.788 -17.025 -77.410 1.00 31.53 344 ARG A O 1
ATOM 2719 N N . ARG A 1 345 ? 43.994 -19.139 -78.170 1.00 31.75 345 ARG A N 1
ATOM 2720 C CA . ARG A 1 345 ? 45.425 -19.117 -78.501 1.00 31.75 345 ARG A CA 1
ATOM 2721 C C . ARG A 1 345 ? 45.742 -18.024 -79.532 1.00 31.75 345 ARG A C 1
ATOM 2723 O O . ARG A 1 345 ? 45.095 -18.005 -80.581 1.00 31.75 345 ARG A O 1
ATOM 2730 N N . PRO A 1 346 ? 46.856 -17.298 -79.365 1.00 33.59 346 PRO A N 1
ATOM 2731 C CA . PRO A 1 346 ? 47.728 -16.955 -80.468 1.00 33.59 346 PRO A CA 1
ATOM 2732 C C . PRO A 1 346 ? 48.970 -17.851 -80.448 1.00 33.59 346 PRO A C 1
ATOM 2734 O O . PRO A 1 346 ? 49.553 -18.167 -79.414 1.00 33.59 346 PRO A O 1
ATOM 2737 N N . ARG A 1 347 ? 49.326 -18.299 -81.648 1.00 32.34 347 ARG A N 1
ATOM 2738 C CA . ARG A 1 347 ? 50.511 -19.087 -81.984 1.00 32.34 347 ARG A CA 1
ATOM 2739 C C . ARG A 1 347 ? 51.782 -18.291 -81.667 1.00 32.34 347 ARG A C 1
ATOM 2741 O O . ARG A 1 347 ? 51.867 -17.149 -82.091 1.00 32.34 347 ARG A O 1
ATOM 2748 N N . HIS A 1 348 ? 52.788 -18.928 -81.070 1.00 32.16 348 HIS A N 1
ATOM 2749 C CA . HIS A 1 348 ? 54.199 -18.653 -81.367 1.00 32.16 348 HIS A CA 1
ATOM 2750 C C . HIS A 1 348 ? 55.065 -19.905 -81.107 1.00 32.16 348 HIS A C 1
ATOM 2752 O O . HIS A 1 348 ? 54.623 -20.812 -80.401 1.00 32.16 348 HIS A O 1
ATOM 2758 N N . PRO A 1 349 ? 56.220 -20.025 -81.790 1.00 35.88 349 PRO A N 1
ATOM 2759 C CA . PRO A 1 349 ? 56.736 -21.301 -82.266 1.00 35.88 349 PRO A CA 1
ATOM 2760 C C . PRO A 1 349 ? 57.711 -21.986 -81.305 1.00 35.88 349 PRO A C 1
ATOM 2762 O O . PRO A 1 349 ? 58.415 -21.356 -80.520 1.00 35.88 349 PRO A O 1
ATOM 2765 N N . HIS A 1 350 ? 57.787 -23.305 -81.469 1.00 31.08 350 HIS A N 1
ATOM 2766 C CA . HIS A 1 350 ? 58.821 -24.180 -80.937 1.00 31.08 350 HIS A CA 1
ATOM 2767 C C . HIS A 1 350 ? 60.245 -23.721 -81.293 1.00 31.08 350 HIS A C 1
ATOM 2769 O O . HIS A 1 350 ? 60.574 -23.562 -82.466 1.00 31.08 350 HIS A O 1
ATOM 2775 N N . ARG A 1 351 ? 61.111 -23.673 -80.275 1.00 33.09 351 ARG A N 1
ATOM 2776 C CA . ARG A 1 351 ? 62.537 -24.050 -80.321 1.00 33.09 351 ARG A CA 1
ATOM 2777 C C . ARG A 1 351 ? 62.898 -24.624 -78.944 1.00 33.09 351 ARG A C 1
ATOM 2779 O O . ARG A 1 351 ? 62.881 -23.908 -77.957 1.00 33.09 351 ARG A O 1
ATOM 2786 N N . THR A 1 352 ? 62.885 -25.949 -78.793 1.00 32.41 352 THR A N 1
ATOM 2787 C CA . THR A 1 352 ? 64.079 -26.822 -78.717 1.00 32.41 352 THR A CA 1
ATOM 2788 C C . THR A 1 352 ? 65.088 -26.436 -77.629 1.00 32.41 352 THR A C 1
ATOM 2790 O O . THR A 1 352 ? 65.928 -25.575 -77.874 1.00 32.41 352 THR A O 1
ATOM 2793 N N . ARG A 1 353 ? 65.107 -27.165 -76.502 1.00 35.62 353 ARG A N 1
ATOM 2794 C CA . ARG A 1 353 ? 66.161 -28.149 -76.158 1.00 35.62 353 ARG A CA 1
ATOM 2795 C C . ARG A 1 353 ? 65.892 -28.844 -74.800 1.00 35.62 353 ARG A C 1
ATOM 2797 O O . ARG A 1 353 ? 65.056 -28.350 -74.050 1.00 35.62 353 ARG A O 1
ATOM 2804 N N . PRO A 1 354 ? 66.525 -30.009 -74.540 1.00 40.25 354 PRO A N 1
ATOM 2805 C CA . PRO A 1 354 ? 66.027 -31.030 -73.617 1.00 40.25 354 PRO A CA 1
ATOM 2806 C C . PRO A 1 354 ? 66.905 -31.260 -72.365 1.00 40.25 354 PRO A C 1
ATOM 2808 O O . PRO A 1 354 ? 68.037 -30.794 -72.302 1.00 40.25 354 PRO A O 1
ATOM 2811 N N . HIS A 1 355 ? 66.380 -32.129 -71.492 1.00 33.00 355 HIS A N 1
ATOM 2812 C CA . HIS A 1 355 ? 67.063 -33.065 -70.577 1.00 33.00 355 HIS A CA 1
ATOM 2813 C C . HIS A 1 355 ? 67.557 -32.635 -69.183 1.00 33.00 355 HIS A C 1
ATOM 2815 O O . HIS A 1 355 ? 68.193 -31.605 -69.003 1.00 33.00 355 HIS A O 1
ATOM 2821 N N . GLY A 1 356 ? 67.336 -33.580 -68.251 1.00 31.78 356 GLY A N 1
ATOM 2822 C CA . GLY A 1 356 ? 67.890 -33.705 -66.894 1.00 31.78 356 GLY A CA 1
ATOM 2823 C C . GLY A 1 356 ? 66.803 -33.466 -65.849 1.00 31.78 356 GLY A C 1
ATOM 2824 O O . GLY A 1 356 ? 66.444 -32.317 -65.649 1.00 31.78 356 GLY A O 1
ATOM 2825 N N . GLY A 1 357 ? 66.099 -34.489 -65.342 1.00 33.00 357 GLY A N 1
ATOM 2826 C CA . GLY A 1 357 ? 66.560 -35.373 -64.251 1.00 33.00 357 GLY A CA 1
ATOM 2827 C C . GLY A 1 357 ? 66.333 -34.659 -62.906 1.00 33.00 357 GLY A C 1
ATOM 2828 O O . GLY A 1 357 ? 66.540 -33.459 -62.831 1.00 33.00 357 GLY A O 1
ATOM 2829 N N . ASP A 1 358 ? 65.930 -35.234 -61.787 1.00 33.88 358 ASP A N 1
ATOM 2830 C CA . ASP A 1 358 ? 65.489 -36.548 -61.322 1.00 33.88 358 ASP A CA 1
ATOM 2831 C C . ASP A 1 358 ? 65.152 -36.310 -59.817 1.00 33.88 358 ASP A C 1
ATOM 2833 O O . ASP A 1 358 ? 65.603 -35.301 -59.271 1.00 33.88 358 ASP A O 1
ATOM 2837 N N . ALA A 1 359 ? 64.458 -37.240 -59.144 1.00 36.47 359 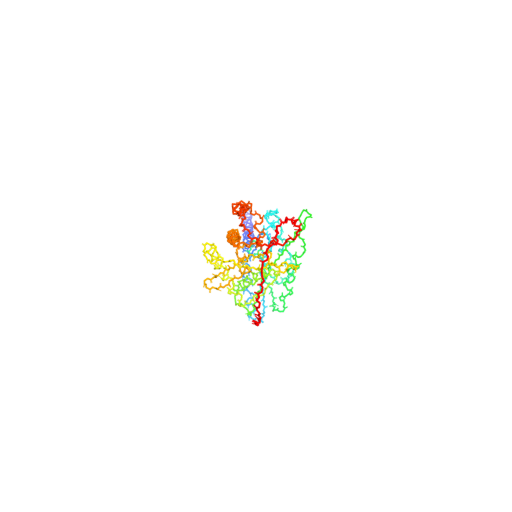ALA A N 1
ATOM 2838 C CA . ALA A 1 359 ? 64.398 -37.400 -57.666 1.00 36.47 359 ALA A CA 1
ATOM 2839 C C . ALA A 1 359 ? 63.624 -36.336 -56.822 1.00 36.47 359 ALA A C 1
ATOM 2841 O O . ALA A 1 359 ? 63.908 -35.147 -56.878 1.00 36.47 359 ALA A O 1
ATOM 2842 N N . LEU A 1 360 ? 62.528 -36.708 -56.123 1.00 36.94 360 LEU A N 1
ATOM 2843 C CA . LEU A 1 360 ? 62.459 -37.285 -54.745 1.00 36.94 360 LEU A CA 1
ATOM 2844 C C . LEU A 1 360 ? 62.864 -36.240 -53.673 1.00 36.94 360 LEU A C 1
ATOM 2846 O O . LEU A 1 360 ? 63.848 -35.545 -53.852 1.00 36.94 360 LEU A O 1
ATOM 2850 N N . ASP A 1 361 ? 62.220 -36.039 -52.522 1.00 37.12 361 ASP A N 1
ATOM 2851 C CA . ASP A 1 361 ? 61.345 -36.865 -51.689 1.00 37.12 361 ASP A CA 1
ATOM 2852 C C . ASP A 1 361 ? 60.743 -35.951 -50.582 1.00 37.12 361 ASP A C 1
ATOM 2854 O O . ASP A 1 361 ? 61.420 -35.014 -50.159 1.00 37.12 361 ASP A O 1
ATOM 2858 N N . ARG A 1 362 ? 59.558 -36.320 -50.067 1.00 38.47 362 ARG A N 1
ATOM 2859 C CA . ARG A 1 362 ? 58.932 -35.952 -48.765 1.00 38.47 362 ARG A CA 1
ATOM 2860 C C . ARG A 1 362 ? 58.311 -34.573 -48.530 1.00 38.47 362 ARG A C 1
ATOM 2862 O O . ARG A 1 362 ? 59.026 -33.551 -48.494 1.00 38.47 362 ARG A O 1
#

Sequence (362 aa):
MRNLTLGLGTAALLIGILIAGFVSRRATHQARQLAAQAMYDPLTGLANRSLLHDRLEHEIERSKRAHTSFGVVLMDLDRFKEVNDTLGHEVGDKLLREVGRRFKEAVRAEDTVARLGGDEYVVLVHDLDRKGIPAIANKLLAALDKPFHWQNQGIDLGASLGVSLYPSQCRDASELLRCADIAMYVAKRAGKGYAVYAPDQVHTNRHDLSLKSELRAAIQADQLCLYYQPQIDHHSQRVIGVEALVRWNHPQRGFLAPDQFIPLAEDAGLIGPLTHWVLRTALAQLMILQRQAHVLTMAVNLSARNLHDMELPASISPACREWRRPTRPHPRNHRERGHGQPQRRPRHPHRTRPHGGDALDR